Protein AF-A0A661QM63-F1 (afdb_monomer_lite)

Structure (mmCIF, N/CA/C/O backbone):
data_AF-A0A661QM63-F1
#
_entry.id   AF-A0A661QM63-F1
#
loop_
_atom_site.group_PDB
_atom_site.id
_atom_site.type_symbol
_atom_site.label_atom_id
_atom_site.label_alt_id
_atom_site.label_comp_id
_atom_site.label_asym_id
_atom_site.label_entity_id
_atom_site.label_seq_id
_atom_site.pdbx_PDB_ins_code
_atom_site.Cartn_x
_atom_site.Cartn_y
_atom_site.Cartn_z
_atom_site.occupancy
_atom_site.B_iso_or_equiv
_atom_site.auth_seq_id
_atom_site.auth_comp_id
_atom_site.auth_asym_id
_atom_site.auth_atom_id
_atom_site.pdbx_PDB_model_num
ATOM 1 N N . PRO A 1 1 ? 8.578 -34.473 -18.714 1.00 92.81 1 PRO A N 1
ATOM 2 C CA . PRO A 1 1 ? 8.573 -34.916 -20.130 1.00 92.81 1 PRO A CA 1
ATOM 3 C C . PRO A 1 1 ? 8.729 -33.667 -21.026 1.00 92.81 1 PRO A C 1
ATOM 5 O O . PRO A 1 1 ? 8.469 -32.566 -20.535 1.00 92.81 1 PRO A O 1
ATOM 8 N N . TRP A 1 2 ? 9.274 -33.802 -22.243 1.00 97.19 2 TRP A N 1
ATOM 9 C CA . TRP A 1 2 ? 9.773 -32.663 -23.040 1.00 97.19 2 TRP A CA 1
ATOM 10 C C . TRP A 1 2 ? 8.686 -31.660 -23.459 1.00 97.19 2 TRP A C 1
ATOM 12 O O . TRP A 1 2 ? 8.970 -30.480 -23.611 1.00 97.19 2 TRP A O 1
ATOM 22 N N . GLU A 1 3 ? 7.424 -32.076 -23.530 1.00 97.88 3 GLU A N 1
ATOM 23 C CA . GLU A 1 3 ? 6.264 -31.240 -23.869 1.00 97.88 3 GLU A CA 1
ATOM 24 C C . GLU A 1 3 ? 5.901 -30.166 -22.823 1.00 97.88 3 GLU A C 1
ATOM 26 O O . GLU A 1 3 ? 4.986 -29.376 -23.041 1.00 97.88 3 GLU A O 1
ATOM 31 N N . ARG A 1 4 ? 6.592 -30.126 -21.677 1.00 97.25 4 ARG A N 1
ATOM 32 C CA . ARG A 1 4 ? 6.449 -29.079 -20.644 1.00 97.25 4 ARG A CA 1
ATOM 33 C C . ARG A 1 4 ? 7.742 -28.293 -20.411 1.00 97.25 4 ARG A C 1
ATOM 35 O O . ARG A 1 4 ? 7.889 -27.654 -19.372 1.00 97.25 4 ARG A O 1
ATOM 42 N N . VAL A 1 5 ? 8.693 -28.381 -21.340 1.00 96.62 5 VAL A N 1
ATOM 43 C CA . VAL A 1 5 ? 9.929 -27.591 -21.325 1.00 96.62 5 VAL A CA 1
ATOM 44 C C . VAL A 1 5 ? 9.734 -26.382 -22.237 1.00 96.62 5 VAL A C 1
ATOM 46 O O . VAL A 1 5 ? 9.461 -26.546 -23.421 1.00 96.62 5 VAL A O 1
ATOM 49 N N . PHE A 1 6 ? 9.852 -25.172 -21.681 1.00 95.38 6 PHE A N 1
ATOM 50 C CA . PHE A 1 6 ? 9.603 -23.913 -22.407 1.00 95.38 6 PHE A CA 1
ATOM 51 C C . PHE A 1 6 ? 10.879 -23.114 -22.717 1.00 95.38 6 PHE A C 1
ATOM 53 O O . PHE A 1 6 ? 10.867 -22.281 -23.616 1.00 95.38 6 PHE A O 1
ATOM 60 N N . VAL A 1 7 ? 11.970 -23.374 -21.989 1.00 96.25 7 VAL A N 1
ATOM 61 C CA . VAL A 1 7 ? 13.307 -22.796 -22.199 1.00 96.25 7 VAL A CA 1
ATOM 62 C C . VAL A 1 7 ? 14.329 -23.912 -21.966 1.00 96.25 7 VAL A C 1
ATOM 64 O O . VAL A 1 7 ? 14.236 -24.625 -20.966 1.00 96.25 7 VAL A O 1
ATOM 67 N N . PHE A 1 8 ? 15.282 -24.091 -22.883 1.00 97.25 8 PHE A N 1
ATOM 68 C CA . PHE A 1 8 ? 16.355 -25.084 -22.774 1.00 97.25 8 PHE A CA 1
ATOM 69 C C . PHE A 1 8 ? 17.657 -24.492 -23.323 1.00 97.25 8 PHE A C 1
ATOM 71 O O . PHE A 1 8 ? 17.729 -24.180 -24.505 1.00 97.25 8 PHE A O 1
ATOM 78 N N . GLU A 1 9 ? 18.650 -24.301 -22.448 1.00 96.62 9 GLU A N 1
ATOM 79 C CA . GLU A 1 9 ? 19.991 -23.775 -22.775 1.00 96.62 9 GLU A CA 1
ATOM 80 C C . GLU A 1 9 ? 20.018 -22.423 -23.532 1.00 96.62 9 GLU A C 1
ATOM 82 O O . GLU A 1 9 ? 21.011 -22.079 -24.167 1.00 96.62 9 GLU A O 1
ATOM 87 N N . ASP A 1 10 ? 18.960 -21.612 -23.406 1.00 97.69 10 ASP A N 1
ATOM 88 C CA . ASP A 1 10 ? 18.841 -20.289 -24.032 1.00 97.69 10 ASP A CA 1
ATOM 89 C C . ASP A 1 10 ? 18.846 -19.165 -22.979 1.00 97.69 10 ASP A C 1
ATOM 91 O O . ASP A 1 10 ? 17.862 -18.919 -22.274 1.00 97.69 10 ASP A O 1
ATOM 95 N N . LEU A 1 11 ? 19.980 -18.466 -22.874 1.00 96.50 11 LEU A N 1
ATOM 96 C CA . LEU A 1 11 ? 20.179 -17.375 -21.914 1.00 96.50 11 LEU A CA 1
ATOM 97 C C . LEU A 1 11 ? 19.419 -16.092 -22.279 1.00 96.50 11 LEU A C 1
ATOM 99 O O . LEU A 1 11 ? 19.097 -15.294 -21.391 1.00 96.50 11 LEU A O 1
ATOM 103 N N . GLU A 1 12 ? 19.163 -15.852 -23.564 1.00 95.56 12 GLU A N 1
ATOM 104 C CA . GLU A 1 12 ? 18.451 -14.656 -24.011 1.00 95.56 12 GLU A CA 1
ATOM 105 C C . GLU A 1 12 ? 16.955 -14.794 -23.720 1.00 95.56 12 GLU A C 1
ATOM 107 O O . GLU A 1 12 ? 16.349 -13.880 -23.145 1.00 95.56 12 GLU A O 1
ATOM 112 N N . ALA A 1 13 ? 16.390 -15.968 -24.018 1.00 94.81 13 ALA A N 1
ATOM 113 C CA . ALA A 1 13 ? 15.021 -16.312 -23.661 1.00 94.81 13 ALA A CA 1
ATOM 114 C C . ALA A 1 13 ? 14.799 -16.223 -22.145 1.00 94.81 13 ALA A C 1
ATOM 116 O O . ALA A 1 13 ? 13.843 -15.579 -21.709 1.00 94.81 13 ALA A O 1
ATOM 117 N N . GLU A 1 14 ? 15.711 -16.771 -21.334 1.00 95.75 14 GLU A N 1
ATOM 118 C CA . GLU A 1 14 ? 15.621 -16.711 -19.869 1.00 95.75 14 GLU A CA 1
ATOM 119 C C . GLU A 1 14 ? 15.588 -15.263 -19.352 1.00 95.75 14 GLU A C 1
ATOM 121 O O . GLU A 1 14 ? 14.708 -14.880 -18.573 1.00 95.75 14 GLU A O 1
ATOM 126 N N . ARG A 1 15 ? 16.498 -14.404 -19.838 1.00 93.75 15 ARG A N 1
ATOM 127 C CA . ARG A 1 15 ? 16.519 -12.980 -19.463 1.00 93.75 15 ARG A CA 1
ATOM 128 C C . ARG A 1 15 ? 15.201 -12.293 -19.816 1.00 93.75 15 ARG A C 1
ATOM 130 O O . ARG A 1 15 ? 14.69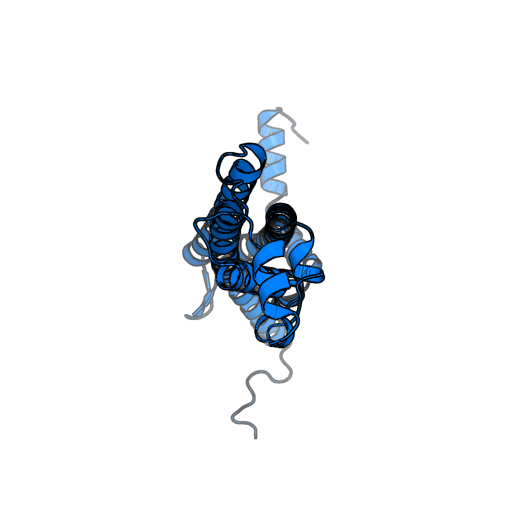6 -11.480 -19.033 1.00 93.75 15 ARG A O 1
ATOM 137 N N . ARG A 1 16 ? 14.645 -12.582 -20.991 1.00 92.75 16 ARG A N 1
ATOM 138 C CA . ARG A 1 16 ? 13.393 -11.979 -21.451 1.00 92.75 16 ARG A CA 1
ATOM 139 C C . ARG A 1 16 ? 12.199 -12.442 -20.616 1.00 92.75 16 ARG A C 1
ATOM 141 O O . ARG A 1 16 ? 11.440 -11.596 -20.148 1.00 92.75 16 ARG A O 1
ATOM 148 N N . VAL A 1 17 ? 12.078 -13.742 -20.344 1.00 94.00 17 VAL A N 1
ATOM 149 C CA . VAL A 1 17 ? 11.032 -14.300 -19.468 1.00 94.00 17 VAL A CA 1
ATOM 150 C C . VAL A 1 17 ? 11.094 -13.668 -18.079 1.00 94.00 17 VAL A C 1
ATOM 152 O O . VAL A 1 17 ? 10.084 -13.154 -17.594 1.00 94.00 17 VAL A O 1
ATOM 155 N N . LEU A 1 18 ? 12.281 -13.622 -17.467 1.00 93.81 18 LEU A N 1
ATOM 156 C CA . LEU A 1 18 ? 12.470 -13.051 -16.134 1.00 93.81 18 LEU A CA 1
ATOM 157 C C . LEU A 1 18 ? 12.078 -11.569 -16.080 1.00 93.81 18 LEU A C 1
ATOM 159 O O . LEU A 1 18 ? 11.374 -11.135 -15.165 1.00 93.81 18 LEU A O 1
ATOM 163 N N . THR A 1 19 ? 12.533 -10.778 -17.053 1.00 93.31 19 THR A N 1
ATOM 164 C CA . THR A 1 19 ? 12.271 -9.332 -17.072 1.00 93.31 19 THR A CA 1
ATOM 165 C C . THR A 1 19 ? 10.810 -9.010 -17.357 1.00 93.31 19 THR A C 1
ATOM 167 O O . THR A 1 19 ? 10.250 -8.139 -16.689 1.00 93.31 19 THR A O 1
ATOM 170 N N . ASN A 1 20 ? 10.161 -9.740 -18.263 1.00 94.94 20 ASN A N 1
ATOM 171 C CA . ASN A 1 20 ? 8.735 -9.575 -18.535 1.00 94.94 20 ASN A CA 1
ATOM 172 C C . ASN A 1 20 ? 7.874 -9.995 -17.336 1.00 94.94 20 ASN A C 1
ATOM 174 O O . ASN A 1 20 ? 6.997 -9.237 -16.919 1.00 94.94 20 ASN A O 1
ATOM 178 N N . PHE A 1 21 ? 8.177 -11.141 -16.710 1.00 95.50 21 PHE A N 1
ATOM 179 C CA . PHE A 1 21 ? 7.510 -11.568 -15.477 1.00 95.50 21 PHE A CA 1
ATOM 180 C C . PHE A 1 21 ? 7.628 -10.499 -14.387 1.00 95.50 21 PHE A C 1
ATOM 182 O O . PHE A 1 21 ? 6.624 -10.092 -13.801 1.00 95.50 21 PHE A O 1
ATOM 189 N N . ALA A 1 22 ? 8.845 -10.008 -14.137 1.00 95.44 22 ALA A N 1
ATOM 190 C CA . ALA A 1 22 ? 9.083 -9.013 -13.103 1.00 95.44 22 ALA A CA 1
ATOM 191 C C . ALA A 1 22 ? 8.313 -7.715 -13.378 1.00 95.44 22 ALA A C 1
ATOM 193 O O . ALA A 1 22 ? 7.693 -7.172 -12.468 1.00 95.44 22 ALA A O 1
ATOM 194 N N . VAL A 1 23 ? 8.313 -7.221 -14.617 1.00 95.06 23 VAL A N 1
ATOM 195 C CA . VAL A 1 23 ? 7.610 -5.985 -14.994 1.00 95.06 23 VAL A CA 1
ATOM 196 C C . VAL A 1 23 ? 6.096 -6.135 -14.842 1.00 95.06 23 VAL A C 1
ATOM 198 O O . VAL A 1 23 ? 5.467 -5.280 -14.216 1.00 95.06 23 VAL A O 1
ATOM 201 N N . SER A 1 24 ? 5.523 -7.238 -15.326 1.00 94.81 24 SER A N 1
ATOM 202 C CA . SER A 1 24 ? 4.094 -7.530 -15.169 1.00 94.81 24 SER A CA 1
ATOM 203 C C . SER A 1 24 ? 3.701 -7.638 -13.690 1.00 94.81 24 SER A C 1
ATOM 205 O O . SER A 1 24 ? 2.779 -6.962 -13.224 1.00 94.81 24 SER A O 1
ATOM 207 N N . HIS A 1 25 ? 4.472 -8.392 -12.900 1.00 96.31 25 HIS A N 1
ATOM 208 C CA . HIS A 1 25 ? 4.217 -8.561 -11.471 1.00 96.31 25 HIS A CA 1
ATOM 209 C C . HIS A 1 25 ? 4.389 -7.257 -10.679 1.00 96.31 25 HIS A C 1
ATOM 211 O O . HIS A 1 25 ? 3.652 -7.017 -9.726 1.00 96.31 25 HIS A O 1
ATOM 217 N N . ARG A 1 26 ? 5.332 -6.384 -11.054 1.00 96.56 26 ARG A N 1
ATOM 218 C CA . ARG A 1 26 ? 5.518 -5.069 -10.413 1.00 96.56 26 ARG A CA 1
ATOM 219 C C . ARG A 1 26 ? 4.369 -4.110 -10.737 1.00 96.56 26 ARG A C 1
ATOM 221 O O . ARG A 1 26 ? 3.922 -3.402 -9.838 1.00 96.56 26 ARG A O 1
ATOM 228 N N . CYS A 1 27 ? 3.842 -4.142 -11.963 1.00 96.19 27 CYS A N 1
ATOM 229 C CA . CYS A 1 27 ? 2.647 -3.390 -12.352 1.00 96.19 27 CYS A CA 1
ATOM 230 C C . CYS A 1 27 ? 1.414 -3.843 -11.554 1.00 96.19 27 CYS A C 1
ATOM 232 O O . CYS A 1 27 ? 0.790 -3.042 -10.857 1.00 96.19 27 CYS A O 1
ATOM 234 N N . ALA A 1 28 ? 1.103 -5.142 -11.585 1.00 94.38 28 ALA A N 1
ATOM 235 C CA . ALA A 1 28 ? -0.011 -5.709 -10.823 1.00 94.38 28 ALA A CA 1
ATOM 236 C C . ALA A 1 28 ? 0.182 -5.536 -9.307 1.00 94.38 28 ALA A C 1
ATOM 238 O O . ALA A 1 28 ? -0.764 -5.280 -8.564 1.00 94.38 28 ALA A O 1
ATOM 239 N N . GLY A 1 29 ? 1.429 -5.621 -8.845 1.00 93.00 29 GLY A N 1
ATOM 240 C CA . GLY A 1 29 ? 1.800 -5.430 -7.453 1.00 93.00 29 GLY A CA 1
ATOM 241 C C . GLY A 1 29 ? 1.570 -4.008 -6.948 1.00 93.00 29 GLY A C 1
ATOM 242 O O . GLY A 1 29 ? 1.379 -3.850 -5.745 1.00 93.00 29 GLY A O 1
ATOM 243 N N . ALA A 1 30 ? 1.588 -2.986 -7.807 1.00 93.69 30 ALA A N 1
ATOM 244 C CA . ALA A 1 30 ? 1.158 -1.640 -7.433 1.00 93.69 30 ALA A CA 1
ATOM 245 C C . ALA A 1 30 ? -0.370 -1.601 -7.246 1.00 93.69 30 ALA A C 1
ATOM 247 O O . ALA A 1 30 ? -0.847 -1.198 -6.187 1.00 93.69 30 ALA A O 1
ATOM 248 N N . ALA A 1 31 ? -1.138 -2.136 -8.200 1.00 95.56 31 ALA A N 1
ATOM 249 C CA . ALA A 1 31 ? -2.599 -2.181 -8.099 1.00 95.56 31 ALA A CA 1
ATOM 250 C C . ALA A 1 31 ? -3.091 -2.953 -6.860 1.00 95.56 31 ALA A C 1
ATOM 252 O O . ALA A 1 31 ? -3.970 -2.471 -6.148 1.00 95.56 31 ALA A O 1
ATOM 253 N N . CYS A 1 32 ? -2.506 -4.118 -6.548 1.00 94.75 32 CYS A N 1
ATOM 254 C CA . CYS A 1 32 ? -2.943 -4.884 -5.375 1.00 94.75 32 CYS A CA 1
ATOM 255 C C . CYS A 1 32 ? -2.655 -4.149 -4.058 1.00 94.75 32 CYS A C 1
ATOM 257 O O . CYS A 1 32 ? -3.457 -4.223 -3.131 1.00 94.75 32 CYS A O 1
ATOM 259 N N . LYS A 1 33 ? -1.551 -3.390 -3.987 1.00 94.75 33 LYS A N 1
ATOM 260 C CA . LYS A 1 33 ? -1.214 -2.585 -2.806 1.00 94.75 33 LYS A CA 1
ATOM 261 C C . LYS A 1 33 ? -2.208 -1.455 -2.600 1.00 94.75 33 LYS A C 1
ATOM 263 O O . LYS A 1 33 ? -2.576 -1.230 -1.456 1.00 94.75 33 LYS A O 1
ATOM 268 N N . ALA A 1 34 ? -2.671 -0.804 -3.667 1.00 96.75 34 ALA A N 1
ATOM 269 C CA . ALA A 1 34 ? -3.751 0.174 -3.560 1.00 96.75 34 ALA A CA 1
ATOM 270 C C . ALA A 1 34 ? -5.003 -0.459 -2.924 1.00 96.75 34 ALA A C 1
ATOM 272 O O . ALA A 1 34 ? -5.462 0.003 -1.887 1.00 96.75 34 ALA A O 1
ATOM 273 N N . GLY A 1 35 ? -5.452 -1.618 -3.421 1.00 96.75 35 GLY A N 1
ATOM 274 C CA . GLY A 1 35 ? -6.596 -2.323 -2.825 1.00 96.75 35 GLY A CA 1
ATOM 275 C C . GLY A 1 35 ? -6.384 -2.744 -1.360 1.00 96.75 35 GLY A C 1
ATOM 276 O O . GLY A 1 35 ? -7.297 -2.657 -0.538 1.00 96.75 35 GLY A O 1
ATOM 277 N N . PHE A 1 36 ? -5.170 -3.163 -0.990 1.00 96.62 36 PHE A N 1
ATOM 278 C CA . PHE A 1 36 ? -4.837 -3.433 0.413 1.00 96.62 36 PHE A CA 1
ATOM 279 C C . PHE A 1 36 ? -4.918 -2.163 1.264 1.00 96.62 36 PHE A C 1
ATOM 281 O O . PHE A 1 36 ? -5.501 -2.182 2.350 1.00 96.62 36 PHE A O 1
ATOM 288 N N . ILE A 1 37 ? -4.378 -1.053 0.760 1.00 98.00 37 ILE A N 1
ATOM 289 C CA . ILE A 1 37 ? -4.429 0.255 1.414 1.00 98.00 37 ILE A CA 1
ATOM 290 C C . ILE A 1 37 ? -5.877 0.724 1.581 1.00 98.00 37 ILE A C 1
ATOM 292 O O . ILE A 1 37 ? -6.212 1.193 2.664 1.00 98.00 37 ILE A O 1
ATOM 296 N N . ASP A 1 38 ? -6.757 0.519 0.602 1.00 98.38 38 ASP A N 1
ATOM 297 C CA . ASP A 1 38 ? -8.185 0.849 0.720 1.00 98.38 38 ASP A CA 1
ATOM 298 C C . ASP A 1 38 ? -8.855 0.109 1.878 1.00 98.38 38 ASP A C 1
ATOM 300 O O . ASP A 1 38 ? -9.598 0.699 2.669 1.00 98.38 38 ASP A O 1
ATOM 304 N N . SER A 1 39 ? -8.535 -1.176 2.051 1.00 98.12 39 SER A N 1
ATOM 305 C CA . SER A 1 39 ? -9.046 -1.944 3.188 1.00 98.12 39 SER A CA 1
ATOM 306 C C . SER A 1 39 ? -8.527 -1.403 4.531 1.00 98.12 39 SER A C 1
ATOM 308 O O . SER A 1 39 ? -9.282 -1.310 5.503 1.00 98.12 39 SER A O 1
ATOM 310 N N . MET A 1 40 ? -7.267 -0.954 4.576 1.00 98.50 40 MET A N 1
ATOM 311 C CA . MET A 1 40 ? -6.674 -0.310 5.750 1.00 98.50 40 MET A CA 1
ATOM 312 C C . MET A 1 40 ? -7.284 1.070 6.023 1.00 98.50 40 MET A C 1
ATOM 314 O O . MET A 1 40 ? -7.506 1.413 7.181 1.00 98.50 40 MET A O 1
ATOM 318 N N . ILE A 1 41 ? -7.610 1.852 4.989 1.00 98.75 41 ILE A N 1
ATOM 319 C CA . ILE A 1 41 ? -8.329 3.132 5.104 1.00 98.75 41 ILE A CA 1
ATOM 320 C C . ILE A 1 41 ? -9.706 2.907 5.733 1.00 98.75 41 ILE A C 1
ATOM 322 O O . ILE A 1 41 ? -10.091 3.627 6.659 1.00 98.75 41 ILE A O 1
ATOM 326 N N . GLY A 1 42 ? -10.433 1.885 5.270 1.00 98.69 42 GLY A N 1
ATOM 327 C CA . GLY A 1 42 ? -11.714 1.486 5.848 1.00 98.69 42 GLY A CA 1
ATOM 328 C C . GLY A 1 42 ? -11.586 1.136 7.331 1.00 98.69 42 GLY A C 1
ATOM 329 O O . GLY A 1 42 ? -12.320 1.678 8.163 1.00 98.69 42 GLY A O 1
ATOM 330 N N . ALA A 1 43 ? -10.601 0.303 7.676 1.00 98.62 43 ALA A N 1
ATOM 331 C CA . ALA A 1 43 ? -10.315 -0.069 9.058 1.00 98.62 43 ALA A CA 1
ATOM 332 C C . ALA A 1 43 ? -9.941 1.141 9.926 1.00 98.62 43 ALA A C 1
ATOM 334 O O . ALA A 1 43 ? -10.493 1.302 11.010 1.00 98.62 43 ALA A O 1
ATOM 335 N N . ALA A 1 44 ? -9.081 2.038 9.438 1.00 98.62 44 ALA A N 1
ATOM 336 C CA . ALA A 1 44 ? -8.706 3.269 10.129 1.00 98.62 44 ALA A CA 1
ATOM 337 C C . ALA A 1 44 ? -9.918 4.173 10.400 1.00 98.62 44 ALA A C 1
ATOM 339 O O . ALA A 1 44 ? -10.096 4.668 11.514 1.00 98.62 44 ALA A O 1
ATOM 340 N N . SER A 1 45 ? -10.788 4.358 9.402 1.00 98.62 45 SER A N 1
ATOM 341 C CA . SER A 1 45 ? -12.009 5.157 9.545 1.00 98.62 45 SER A CA 1
ATOM 342 C C . SER A 1 45 ? -12.954 4.576 10.598 1.00 98.62 45 SER A C 1
ATOM 344 O O . SER A 1 45 ? -13.463 5.310 11.451 1.00 98.62 45 SER A O 1
ATOM 346 N N . LEU A 1 46 ? -13.167 3.256 10.573 1.00 98.69 46 LEU A N 1
ATOM 347 C CA . LEU A 1 46 ? -13.976 2.559 11.573 1.00 98.69 46 LEU A CA 1
ATOM 348 C C . LEU A 1 46 ? -13.348 2.648 12.964 1.00 98.69 46 LEU A C 1
ATOM 350 O O . LEU A 1 46 ? -14.050 2.935 13.929 1.00 98.69 46 LEU A O 1
ATOM 354 N N . MET A 1 47 ? -12.031 2.478 13.064 1.00 98.56 47 MET A N 1
ATOM 355 C CA . MET A 1 47 ? -11.307 2.515 14.330 1.00 98.56 47 MET A CA 1
ATOM 356 C C . MET A 1 47 ? -11.390 3.887 15.003 1.00 9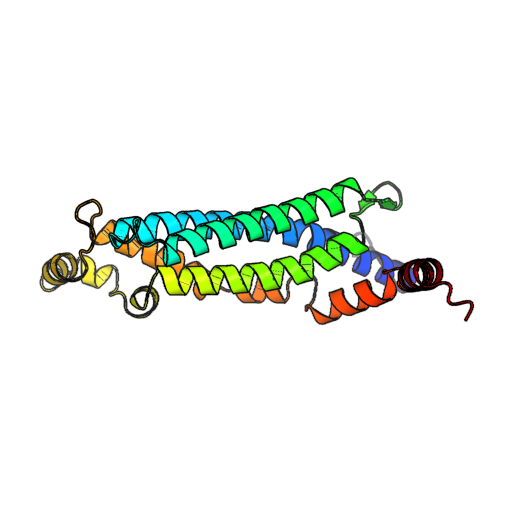8.56 47 MET A C 1
ATOM 358 O O . MET A 1 47 ? -11.609 3.954 16.211 1.00 98.56 47 MET A O 1
ATOM 362 N N . LEU A 1 48 ? -11.311 4.988 14.240 1.00 98.31 48 LEU A N 1
ATOM 363 C CA . LEU A 1 48 ? -11.533 6.329 14.795 1.00 98.31 48 LEU A CA 1
ATOM 364 C C . LEU A 1 48 ? -12.925 6.469 15.403 1.00 98.31 48 LEU A C 1
ATOM 366 O O . LEU A 1 48 ? -13.045 6.969 16.518 1.00 98.31 48 LEU A O 1
ATOM 370 N N . LYS A 1 49 ? -13.965 5.994 14.713 1.00 98.44 49 LYS A N 1
ATOM 371 C CA . LYS A 1 49 ? -15.345 6.053 15.219 1.00 98.44 49 LYS A CA 1
ATOM 372 C C . LYS A 1 49 ? -15.549 5.140 16.429 1.00 98.44 49 LYS A C 1
ATOM 374 O O . LYS A 1 49 ? -16.217 5.534 17.382 1.00 98.44 49 LYS A O 1
ATOM 379 N N . ALA A 1 50 ? -14.949 3.950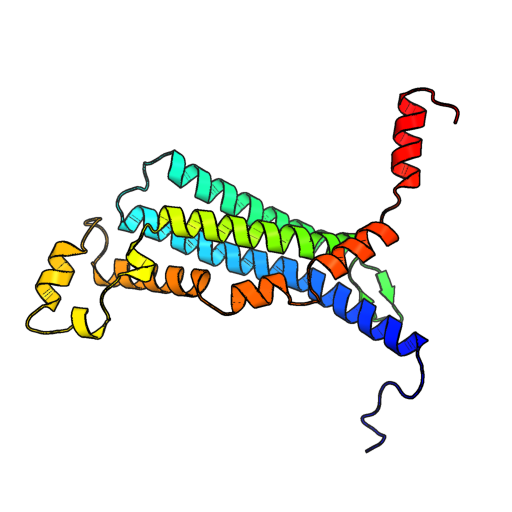 16.414 1.00 98.38 50 ALA A N 1
ATOM 380 C CA . ALA A 1 50 ? -15.001 2.998 17.519 1.00 98.38 50 ALA A CA 1
ATOM 381 C C . ALA A 1 50 ? -14.262 3.517 18.765 1.00 98.38 50 ALA A C 1
ATOM 383 O O . ALA A 1 50 ? -14.679 3.230 19.884 1.00 98.38 50 ALA A O 1
ATOM 384 N N . ASN A 1 51 ? -13.214 4.326 18.582 1.00 97.88 51 ASN A N 1
ATOM 385 C CA . ASN A 1 51 ? -12.500 5.011 19.661 1.00 97.88 51 ASN A CA 1
ATOM 386 C C . ASN A 1 51 ? -13.122 6.368 20.060 1.00 97.88 51 ASN A C 1
ATOM 388 O O . ASN A 1 51 ? -12.696 6.937 21.060 1.00 97.88 51 ASN A O 1
ATOM 392 N N . GLY A 1 52 ? -14.099 6.898 19.312 1.00 97.12 52 GLY A N 1
ATOM 393 C CA . GLY A 1 52 ? -14.678 8.231 19.554 1.00 97.12 52 GLY A CA 1
ATOM 394 C C . GLY A 1 52 ? -13.731 9.394 19.216 1.00 97.12 52 GLY A C 1
ATOM 395 O O . GLY A 1 52 ? -13.791 10.457 19.832 1.00 97.12 52 GLY A O 1
ATOM 396 N N . LEU A 1 53 ? -12.807 9.178 18.276 1.00 97.50 53 LEU A N 1
ATOM 397 C CA . LEU A 1 53 ? -11.744 10.111 17.888 1.00 97.50 53 LEU A CA 1
ATOM 398 C C . LEU A 1 53 ? -11.949 10.702 16.486 1.00 97.50 53 LEU A C 1
ATOM 400 O O . LEU A 1 53 ? -11.052 11.343 15.938 1.00 97.50 53 LEU A O 1
ATOM 404 N N . GLU A 1 54 ? -13.128 10.539 15.889 1.00 95.94 54 GLU A N 1
ATOM 405 C CA . GLU A 1 54 ? -13.427 10.977 14.523 1.00 95.94 54 GLU A CA 1
ATOM 406 C C . GLU A 1 54 ? -13.337 12.495 14.324 1.00 95.94 54 GLU A C 1
ATOM 408 O O . GLU A 1 54 ? -13.251 12.958 13.190 1.00 95.94 54 GLU A O 1
ATOM 413 N N . LYS A 1 55 ? -13.340 13.277 15.410 1.00 96.50 55 LYS A N 1
ATOM 414 C CA . LYS A 1 55 ? -13.195 14.739 15.379 1.00 96.50 55 LYS A CA 1
ATOM 415 C C . LYS A 1 55 ? -11.745 15.213 15.507 1.00 96.50 55 LYS A C 1
ATOM 417 O O . LYS A 1 55 ? -11.504 16.400 15.312 1.00 96.50 55 LYS A O 1
ATOM 422 N N . VAL A 1 56 ? -10.788 14.326 15.799 1.00 98.12 56 VAL A N 1
ATOM 423 C CA . VAL A 1 56 ? -9.375 14.688 16.003 1.00 98.12 56 VAL A CA 1
ATOM 424 C C . VAL A 1 56 ? -8.712 15.008 14.654 1.00 98.12 56 VAL A C 1
ATOM 426 O O . VAL A 1 56 ? -8.518 14.096 13.844 1.00 98.12 56 VAL A O 1
ATOM 429 N N . PRO A 1 57 ? -8.321 16.271 14.380 1.00 98.12 57 PRO A N 1
ATOM 430 C CA . PRO A 1 57 ? -7.828 16.662 13.056 1.00 98.12 57 PRO A CA 1
ATOM 431 C C . PRO A 1 57 ? -6.560 15.916 12.631 1.00 98.12 57 PRO A C 1
ATOM 433 O O . PRO A 1 57 ? -6.480 15.456 11.495 1.00 98.12 57 PRO A O 1
ATOM 436 N N . ALA A 1 58 ? -5.614 15.722 13.555 1.00 98.00 58 ALA A N 1
ATOM 437 C CA . ALA A 1 58 ? -4.352 15.032 13.281 1.00 98.00 58 ALA A CA 1
ATOM 438 C C . ALA A 1 58 ? -4.553 13.577 12.815 1.00 98.00 58 ALA A C 1
ATOM 440 O O . ALA A 1 58 ? -3.839 13.100 11.936 1.00 98.00 58 ALA A O 1
ATOM 441 N N . LEU A 1 59 ? -5.558 12.876 13.352 1.00 97.88 59 LEU A N 1
ATOM 442 C CA . LEU A 1 59 ? -5.867 11.502 12.947 1.00 97.88 59 LEU A CA 1
ATOM 443 C C . LEU A 1 59 ? -6.640 11.452 11.624 1.00 97.88 59 LEU A C 1
ATOM 445 O O . LEU A 1 59 ? -6.390 10.590 10.785 1.00 97.88 59 LEU A O 1
ATOM 449 N N . ARG A 1 60 ? -7.539 12.415 11.388 1.00 97.69 60 ARG A N 1
ATOM 450 C CA . ARG A 1 60 ? -8.234 12.552 10.098 1.00 97.69 60 ARG A CA 1
ATOM 451 C C . ARG A 1 60 ? -7.273 12.868 8.955 1.00 97.69 60 ARG A C 1
ATOM 453 O O . ARG A 1 60 ? -7.462 12.358 7.854 1.00 97.69 60 ARG A O 1
ATOM 460 N N . GLN A 1 61 ? -6.249 13.681 9.213 1.00 98.44 61 GLN A N 1
ATOM 461 C CA . GLN A 1 61 ? -5.211 13.980 8.231 1.00 98.44 61 GLN A CA 1
ATOM 462 C C . GLN A 1 61 ? -4.529 12.694 7.746 1.00 98.44 61 GLN A C 1
ATOM 464 O O . GLN A 1 61 ? -4.366 12.518 6.543 1.00 98.44 61 GLN A O 1
ATOM 469 N N . LYS A 1 62 ? -4.215 11.759 8.651 1.00 98.56 62 LYS A N 1
ATOM 470 C CA . LYS A 1 62 ? -3.587 10.476 8.297 1.00 98.56 62 LYS A CA 1
ATOM 471 C C . LYS A 1 62 ? -4.442 9.642 7.357 1.00 98.56 62 LYS A C 1
ATOM 473 O O . LYS A 1 62 ? -3.898 9.067 6.423 1.00 98.56 62 LYS A O 1
ATOM 478 N N . ILE A 1 63 ? -5.763 9.623 7.545 1.00 98.44 63 ILE A N 1
ATOM 479 C CA . ILE A 1 63 ? -6.676 8.977 6.591 1.00 98.44 63 ILE A CA 1
ATOM 480 C C . ILE A 1 63 ? -6.544 9.627 5.210 1.00 98.44 63 ILE A C 1
ATOM 482 O O . ILE A 1 63 ? -6.413 8.916 4.220 1.00 98.44 63 ILE A O 1
ATOM 486 N N . GLY A 1 64 ? -6.515 10.961 5.138 1.00 98.44 64 GLY A N 1
ATOM 487 C CA . GLY A 1 64 ? -6.284 11.680 3.881 1.00 98.44 64 GLY A CA 1
ATOM 488 C C . GLY A 1 64 ? -4.945 11.324 3.225 1.00 98.44 64 GLY A C 1
ATOM 489 O O . GLY A 1 64 ? -4.893 11.088 2.021 1.00 98.44 64 GLY A O 1
ATOM 490 N N . GLU A 1 65 ? -3.875 11.207 4.014 1.00 98.50 65 GLU A N 1
ATOM 491 C CA . GLU A 1 65 ? -2.571 10.746 3.523 1.00 98.50 65 GLU A CA 1
ATOM 492 C C . GLU A 1 65 ? -2.630 9.308 2.997 1.00 98.50 65 GLU A C 1
ATOM 494 O O . GLU A 1 65 ? -2.067 9.025 1.942 1.00 98.50 65 GLU A O 1
ATOM 499 N N . MET A 1 66 ? -3.327 8.406 3.695 1.00 98.69 66 MET A N 1
ATOM 500 C CA . MET A 1 66 ? -3.517 7.025 3.245 1.00 98.69 66 MET A CA 1
ATOM 501 C C . MET A 1 66 ? -4.269 6.981 1.907 1.00 98.69 66 MET A C 1
ATOM 503 O O . MET A 1 66 ? -3.830 6.269 1.006 1.00 98.69 66 MET A O 1
ATOM 507 N N . VAL A 1 67 ? -5.339 7.775 1.745 1.00 98.75 67 VAL A N 1
ATOM 508 C CA . VAL A 1 67 ? -6.083 7.889 0.474 1.00 98.75 67 VAL A CA 1
ATOM 509 C C . VAL A 1 67 ? -5.164 8.353 -0.652 1.00 98.75 67 VAL A C 1
ATOM 511 O O . VAL A 1 67 ? -5.112 7.717 -1.699 1.00 98.75 67 VAL A O 1
ATOM 514 N N . GLY A 1 68 ? -4.388 9.418 -0.428 1.00 98.69 68 GLY A N 1
ATOM 515 C CA . GLY A 1 68 ? -3.457 9.928 -1.435 1.00 98.69 68 GLY A CA 1
ATOM 516 C C . GLY A 1 68 ? -2.430 8.882 -1.878 1.00 98.69 68 GLY A C 1
ATOM 517 O O . GLY A 1 68 ? -2.131 8.778 -3.065 1.00 98.69 68 GLY A O 1
ATOM 518 N N . ILE A 1 69 ? -1.927 8.067 -0.945 1.00 98.38 69 ILE A N 1
ATOM 519 C CA . ILE A 1 69 ? -1.009 6.964 -1.257 1.00 98.38 69 ILE A CA 1
ATOM 520 C C . ILE A 1 69 ? -1.716 5.868 -2.067 1.00 98.38 69 ILE A C 1
ATOM 522 O O . ILE A 1 69 ? -1.123 5.360 -3.023 1.00 98.38 69 ILE A O 1
ATOM 526 N N . SER A 1 70 ? -2.952 5.504 -1.707 1.00 98.44 70 SER A N 1
ATOM 527 C CA . SER A 1 70 ? -3.737 4.503 -2.442 1.00 98.44 70 SER A CA 1
ATOM 528 C C . SER A 1 70 ? -3.922 4.915 -3.900 1.00 98.44 70 SER A C 1
ATOM 530 O O . SER A 1 70 ? -3.472 4.219 -4.814 1.00 98.44 70 SER A O 1
ATOM 532 N N . GLU A 1 71 ? -4.466 6.116 -4.110 1.00 98.56 71 GLU A N 1
ATOM 533 C CA . GLU A 1 71 ? -4.762 6.662 -5.435 1.00 98.56 71 GLU A CA 1
ATOM 534 C C . GLU A 1 71 ? -3.493 6.863 -6.269 1.00 98.56 71 GLU A C 1
ATOM 536 O O . GLU A 1 71 ? -3.464 6.532 -7.454 1.00 98.56 71 GLU A O 1
ATOM 541 N N . ALA A 1 72 ? -2.399 7.334 -5.659 1.00 98.19 72 ALA A N 1
ATOM 542 C CA . ALA A 1 72 ? -1.119 7.460 -6.351 1.00 98.19 72 ALA A CA 1
ATOM 543 C C . ALA A 1 72 ? -0.582 6.095 -6.809 1.00 98.19 72 ALA A C 1
ATOM 545 O O . ALA A 1 72 ? -0.125 5.950 -7.944 1.00 98.19 72 ALA A O 1
ATOM 546 N N . THR A 1 73 ? -0.663 5.075 -5.950 1.00 97.25 73 THR A N 1
ATOM 547 C CA . THR A 1 73 ? -0.193 3.722 -6.275 1.00 97.25 73 THR A CA 1
ATOM 548 C C . THR A 1 73 ? -1.041 3.102 -7.388 1.00 97.25 73 THR A C 1
ATOM 550 O O . THR A 1 73 ? -0.500 2.506 -8.325 1.00 97.25 73 THR A O 1
ATOM 553 N N . TYR A 1 74 ? -2.360 3.289 -7.330 1.00 98.25 74 TYR A N 1
ATOM 554 C CA . TYR A 1 74 ? -3.279 2.838 -8.370 1.00 98.25 74 TYR A CA 1
ATOM 555 C C . TYR A 1 74 ? -3.042 3.563 -9.703 1.00 98.25 74 TYR A C 1
ATOM 557 O O . TYR A 1 74 ? -2.929 2.923 -10.752 1.00 98.25 74 TYR A O 1
ATOM 565 N N . GLY A 1 75 ? -2.851 4.884 -9.664 1.00 98.50 75 GLY A N 1
ATOM 566 C CA . GLY A 1 75 ? -2.518 5.697 -10.831 1.00 98.50 75 GLY A CA 1
ATOM 567 C C . GLY A 1 75 ? -1.222 5.257 -11.517 1.00 98.50 75 GLY A C 1
ATOM 568 O O . GLY A 1 75 ? -1.173 5.178 -12.745 1.00 98.50 75 GLY A O 1
ATOM 569 N N . ILE A 1 76 ? -0.190 4.885 -10.749 1.00 98.06 76 ILE A N 1
ATOM 570 C CA . ILE A 1 76 ? 1.050 4.315 -11.300 1.00 98.06 76 ILE A CA 1
ATOM 571 C C . ILE A 1 76 ? 0.772 2.995 -12.030 1.00 98.06 76 ILE A C 1
ATOM 573 O O . ILE A 1 76 ? 1.299 2.784 -13.124 1.00 98.06 76 ILE A O 1
ATOM 577 N N . ALA A 1 77 ? -0.064 2.118 -11.466 1.00 97.25 77 ALA A N 1
ATOM 578 C CA . ALA A 1 77 ? -0.409 0.844 -12.093 1.00 97.25 77 ALA A CA 1
ATOM 579 C C . ALA A 1 77 ? -1.146 1.044 -13.428 1.00 97.25 77 ALA A C 1
ATOM 581 O O . ALA A 1 77 ? -0.775 0.438 -14.435 1.00 97.25 77 ALA A O 1
ATOM 582 N N . ILE A 1 78 ? -2.131 1.948 -13.466 1.00 98.31 78 ILE A N 1
ATOM 583 C CA . ILE A 1 78 ? -2.830 2.313 -14.706 1.00 98.31 78 ILE A CA 1
ATOM 584 C C . ILE A 1 78 ? -1.843 2.903 -15.717 1.00 98.31 78 ILE A C 1
ATOM 586 O O . ILE A 1 78 ? -1.831 2.500 -16.879 1.00 98.31 78 ILE A O 1
ATOM 590 N N . GLY A 1 79 ? -0.980 3.827 -15.288 1.00 98.31 79 GLY A N 1
ATOM 591 C CA . GLY A 1 79 ? 0.041 4.434 -16.142 1.00 98.31 79 GLY A CA 1
ATOM 592 C C . GLY A 1 79 ? 0.996 3.403 -16.747 1.00 98.31 79 GLY A C 1
ATOM 593 O O . GLY A 1 79 ? 1.325 3.480 -17.930 1.00 98.31 79 GLY A O 1
ATOM 594 N N . ALA A 1 80 ? 1.408 2.407 -15.962 1.00 98.00 80 ALA A N 1
ATOM 595 C CA . ALA A 1 80 ? 2.245 1.314 -16.438 1.00 98.00 80 ALA A CA 1
ATOM 596 C C . ALA A 1 80 ? 1.513 0.421 -17.449 1.00 98.00 80 ALA A C 1
ATOM 598 O O . ALA A 1 80 ? 2.097 0.066 -18.469 1.00 98.00 80 ALA A O 1
ATOM 599 N N . ALA A 1 81 ? 0.251 0.073 -17.193 1.00 97.25 81 ALA A N 1
ATOM 600 C CA . ALA A 1 81 ? -0.542 -0.759 -18.094 1.00 97.25 81 ALA A CA 1
ATOM 601 C C . ALA A 1 81 ? -0.839 -0.050 -19.427 1.00 97.25 81 ALA A C 1
ATOM 603 O O . ALA A 1 81 ? -0.655 -0.622 -20.497 1.00 97.25 81 ALA A O 1
ATOM 604 N N . THR A 1 82 ? -1.249 1.218 -19.366 1.00 97.94 82 THR A N 1
ATOM 605 C CA . THR A 1 82 ? -1.635 2.023 -20.538 1.00 97.94 82 THR A CA 1
ATOM 606 C C . THR A 1 82 ? -0.460 2.421 -21.424 1.00 97.94 82 THR A C 1
ATOM 608 O O . THR A 1 82 ? -0.621 2.520 -22.636 1.00 97.94 82 THR A O 1
ATOM 611 N N . LYS A 1 83 ? 0.735 2.616 -20.851 1.00 97.81 83 LYS A N 1
ATOM 612 C CA . LYS A 1 83 ? 1.976 2.892 -21.599 1.00 97.81 83 LYS A CA 1
ATOM 613 C C . LYS A 1 83 ? 2.786 1.626 -21.894 1.00 97.81 83 LYS A C 1
ATOM 615 O O . LYS A 1 83 ? 4.019 1.686 -21.972 1.00 97.81 83 LYS A O 1
ATOM 620 N N . GLY A 1 84 ? 2.103 0.485 -21.961 1.00 96.50 84 GLY A N 1
ATOM 621 C CA . GLY A 1 84 ? 2.695 -0.808 -22.265 1.00 96.50 84 GLY A CA 1
ATOM 622 C C . GLY A 1 84 ? 3.340 -0.875 -23.649 1.00 96.50 84 GLY A C 1
ATOM 623 O O . GLY A 1 84 ? 3.291 0.073 -24.432 1.00 96.50 84 GLY A O 1
ATOM 624 N N . PHE A 1 85 ? 3.957 -2.012 -23.942 1.00 95.00 85 PHE A N 1
ATOM 625 C CA . PHE A 1 85 ? 4.572 -2.296 -25.235 1.00 95.00 85 PHE A CA 1
ATOM 626 C C . PHE A 1 85 ? 4.215 -3.712 -25.690 1.00 95.00 85 PHE A C 1
ATOM 628 O O . PHE A 1 85 ? 3.998 -4.598 -24.859 1.00 95.00 85 PHE A O 1
ATOM 635 N N . ASP A 1 86 ? 4.146 -3.915 -27.003 1.00 95.69 86 ASP A N 1
ATOM 636 C CA . ASP A 1 86 ? 3.973 -5.247 -27.573 1.00 95.69 86 ASP A CA 1
ATOM 637 C C . ASP A 1 86 ? 5.273 -6.046 -27.454 1.00 95.69 86 ASP A C 1
ATOM 639 O O . ASP A 1 86 ? 6.352 -5.552 -27.789 1.00 95.69 86 ASP A O 1
ATOM 643 N N . ASP A 1 87 ? 5.162 -7.285 -26.986 1.00 93.00 87 ASP A N 1
ATOM 644 C CA . ASP A 1 87 ? 6.252 -8.249 -27.006 1.00 93.00 87 ASP A CA 1
ATOM 645 C C . ASP A 1 87 ? 5.748 -9.558 -27.619 1.00 93.00 87 ASP A C 1
ATOM 647 O O . ASP A 1 87 ? 5.323 -10.475 -26.918 1.00 93.00 87 ASP A O 1
ATOM 651 N N . TYR A 1 88 ? 5.788 -9.632 -28.952 1.00 91.25 88 TYR A N 1
ATOM 652 C CA . TYR A 1 88 ? 5.364 -10.797 -29.739 1.00 91.25 88 TYR A CA 1
ATOM 653 C C . TYR A 1 88 ? 3.874 -11.126 -29.541 1.00 91.25 88 TYR A C 1
ATOM 655 O O . TYR A 1 88 ? 3.494 -12.284 -29.367 1.00 91.25 88 TYR A O 1
ATOM 663 N N . GLY A 1 89 ? 3.019 -10.099 -29.541 1.00 93.12 89 GLY A N 1
ATOM 664 C CA . GLY A 1 89 ? 1.573 -10.233 -29.340 1.00 93.12 89 GLY A CA 1
ATOM 665 C C . GLY A 1 89 ? 1.138 -10.324 -27.874 1.00 93.12 89 GLY A C 1
ATOM 666 O O . GLY A 1 89 ? -0.058 -10.242 -27.585 1.00 93.12 89 GLY A O 1
ATOM 667 N N . ALA A 1 90 ? 2.079 -10.469 -26.934 1.00 93.38 90 ALA A N 1
ATOM 668 C CA . ALA A 1 90 ? 1.811 -10.449 -25.502 1.00 93.38 90 ALA A CA 1
ATOM 669 C C . ALA A 1 90 ? 2.159 -9.075 -24.917 1.00 93.38 90 ALA A C 1
ATOM 671 O O . ALA A 1 90 ? 3.312 -8.800 -24.581 1.00 93.38 90 ALA A O 1
ATOM 672 N N . TRP A 1 91 ? 1.150 -8.219 -24.762 1.00 95.69 91 TRP A N 1
ATOM 673 C CA . TRP A 1 91 ? 1.327 -6.871 -24.222 1.00 95.69 91 TRP A CA 1
ATOM 674 C C . TRP A 1 91 ? 1.925 -6.881 -22.812 1.00 95.69 91 TRP A C 1
ATOM 676 O O . TRP A 1 91 ? 1.383 -7.483 -21.884 1.00 95.69 91 TRP A O 1
ATOM 686 N N . GLN A 1 92 ? 3.041 -6.173 -22.660 1.00 96.94 92 GLN A N 1
ATOM 687 C CA . GLN A 1 92 ? 3.756 -5.989 -21.402 1.00 96.94 92 GLN A CA 1
ATOM 688 C C . GLN A 1 92 ? 3.540 -4.577 -20.861 1.00 96.94 92 GLN A C 1
ATOM 690 O O . GLN A 1 92 ? 3.360 -3.621 -21.614 1.00 96.94 92 GLN A O 1
ATOM 695 N N . SER A 1 93 ? 3.608 -4.420 -19.540 1.00 97.38 93 SER A N 1
ATOM 696 C CA . SER A 1 93 ? 3.532 -3.104 -18.900 1.00 97.38 93 SER A CA 1
ATOM 697 C C . SER A 1 93 ? 4.775 -2.260 -19.190 1.00 97.38 93 SER A C 1
ATOM 699 O O . SER A 1 93 ? 5.865 -2.776 -19.444 1.00 97.38 93 SER A O 1
ATOM 701 N N . ASN A 1 94 ? 4.643 -0.940 -19.083 1.00 97.88 94 ASN A N 1
ATOM 702 C CA . ASN A 1 94 ? 5.772 -0.031 -19.188 1.00 97.88 94 ASN A CA 1
ATOM 703 C C . ASN A 1 94 ? 6.843 -0.373 -18.144 1.00 97.88 94 ASN A C 1
ATOM 705 O O . ASN A 1 94 ? 6.591 -0.307 -16.938 1.00 97.88 94 ASN A O 1
ATOM 709 N N . ARG A 1 95 ? 8.055 -0.693 -18.604 1.00 97.38 95 ARG A N 1
ATOM 710 C CA . ARG A 1 95 ? 9.133 -1.164 -17.726 1.00 97.38 95 ARG A CA 1
ATOM 711 C C . ARG A 1 95 ? 9.537 -0.117 -16.692 1.00 97.38 95 ARG A C 1
ATOM 713 O O . ARG A 1 95 ? 9.701 -0.461 -15.525 1.00 97.38 95 ARG A O 1
ATOM 720 N N . LEU A 1 96 ? 9.685 1.144 -17.095 1.00 97.81 96 LEU A N 1
ATOM 721 C CA . LEU A 1 96 ? 10.119 2.211 -16.194 1.00 97.81 96 LEU A CA 1
ATOM 722 C C . LEU A 1 96 ? 9.060 2.462 -15.109 1.00 97.81 96 LEU A C 1
ATOM 724 O O . LEU A 1 96 ? 9.371 2.403 -13.922 1.00 97.81 96 LEU A O 1
ATOM 728 N N . ILE A 1 97 ? 7.797 2.640 -15.508 1.00 98.25 97 ILE A N 1
ATOM 729 C CA . ILE A 1 97 ? 6.702 2.973 -14.582 1.00 98.25 97 ILE A CA 1
ATOM 730 C C . ILE A 1 97 ? 6.374 1.799 -13.650 1.00 98.25 97 ILE A C 1
ATOM 732 O O . ILE A 1 97 ? 6.167 2.006 -12.455 1.00 98.25 97 ILE A O 1
ATOM 736 N N . ALA A 1 98 ? 6.383 0.559 -14.149 1.00 97.75 98 ALA A N 1
ATOM 737 C CA . ALA A 1 98 ? 6.154 -0.618 -13.310 1.00 97.75 98 ALA A CA 1
ATOM 738 C C . ALA A 1 98 ? 7.222 -0.749 -12.211 1.00 97.75 98 ALA A C 1
ATOM 740 O O . ALA A 1 98 ? 6.898 -1.027 -11.055 1.00 97.75 98 ALA A O 1
ATOM 741 N N . ASN A 1 99 ? 8.493 -0.494 -12.541 1.00 98.00 99 ASN A N 1
ATOM 742 C CA . ASN A 1 99 ? 9.568 -0.464 -11.549 1.00 98.00 99 ASN A CA 1
ATOM 743 C C . ASN A 1 99 ? 9.381 0.658 -10.517 1.00 98.00 99 ASN A C 1
ATOM 745 O O . ASN A 1 99 ? 9.615 0.428 -9.331 1.00 98.00 99 ASN A O 1
ATOM 749 N N . SER A 1 100 ? 8.898 1.835 -10.928 1.00 97.38 100 SER A N 1
ATOM 750 C CA . SER A 1 100 ? 8.540 2.910 -9.993 1.00 97.38 100 SER A CA 1
ATOM 751 C C . SER A 1 100 ? 7.417 2.479 -9.047 1.00 97.38 100 SER A C 1
ATOM 753 O O . SER A 1 100 ? 7.517 2.699 -7.842 1.00 97.38 100 SER A O 1
ATOM 755 N N . GLY A 1 101 ? 6.392 1.791 -9.562 1.00 96.25 101 GLY A N 1
ATOM 756 C CA . GLY A 1 101 ? 5.279 1.268 -8.764 1.00 96.25 101 GLY A CA 1
ATOM 757 C C . GLY A 1 101 ? 5.711 0.276 -7.688 1.00 96.25 101 GLY A C 1
ATOM 758 O O . GLY A 1 101 ? 5.131 0.255 -6.604 1.00 96.25 101 GLY A O 1
ATOM 759 N N . LYS A 1 102 ? 6.777 -0.496 -7.928 1.00 96.38 102 LYS A N 1
ATOM 760 C CA . LYS A 1 102 ? 7.356 -1.359 -6.894 1.00 96.38 102 LYS A CA 1
ATOM 761 C C . LYS A 1 102 ? 7.946 -0.560 -5.731 1.00 96.38 102 LYS A C 1
ATOM 763 O O . LYS A 1 102 ? 7.717 -0.939 -4.587 1.00 96.38 102 LYS A O 1
ATOM 768 N N . ILE A 1 103 ? 8.689 0.511 -6.005 1.00 95.88 103 ILE A N 1
ATOM 769 C CA . ILE A 1 103 ? 9.320 1.334 -4.961 1.00 95.88 103 ILE A CA 1
ATOM 770 C C . ILE A 1 103 ? 8.263 2.120 -4.193 1.00 95.88 103 ILE A C 1
ATOM 772 O O . ILE A 1 103 ? 8.095 1.917 -2.991 1.00 95.88 103 ILE A O 1
ATOM 776 N N . ILE A 1 104 ? 7.476 2.920 -4.914 1.00 96.12 104 ILE A N 1
ATOM 777 C CA . ILE A 1 104 ? 6.452 3.783 -4.322 1.00 96.12 104 ILE A CA 1
ATOM 778 C C . ILE A 1 104 ? 5.386 2.960 -3.604 1.00 96.12 104 ILE A C 1
ATOM 780 O O . ILE A 1 104 ? 4.972 3.315 -2.505 1.00 96.12 104 ILE A O 1
ATOM 784 N N . GLY A 1 105 ? 4.982 1.821 -4.171 1.00 95.25 105 GLY A N 1
ATOM 785 C CA . GLY A 1 105 ? 4.016 0.941 -3.529 1.00 95.25 105 GLY A CA 1
ATOM 786 C C . GLY A 1 105 ? 4.521 0.382 -2.196 1.00 95.25 105 GLY A C 1
ATOM 787 O O . GLY A 1 105 ? 3.744 0.297 -1.253 1.00 95.25 105 GLY A O 1
ATOM 788 N N . VAL A 1 106 ? 5.803 0.008 -2.083 1.00 95.06 106 VAL A N 1
ATOM 789 C CA . VAL A 1 106 ? 6.372 -0.505 -0.820 1.00 95.06 106 VAL A CA 1
ATOM 790 C C . VAL A 1 106 ? 6.495 0.598 0.226 1.00 95.06 106 VAL A C 1
ATOM 792 O O . VAL A 1 106 ? 6.068 0.410 1.363 1.00 95.06 106 VAL A O 1
ATOM 795 N N . GLU A 1 107 ? 7.045 1.750 -0.151 1.00 95.50 107 GLU A N 1
ATOM 796 C CA . GLU A 1 107 ? 7.180 2.901 0.749 1.00 95.50 107 GLU A CA 1
ATOM 797 C C . GLU A 1 107 ? 5.812 3.389 1.238 1.00 95.50 107 GLU A C 1
ATOM 799 O O . GLU A 1 107 ? 5.602 3.586 2.437 1.00 95.50 107 GLU A O 1
ATOM 804 N N . GLY A 1 108 ? 4.856 3.501 0.313 1.00 96.19 108 GLY A N 1
ATOM 805 C CA . GLY A 1 108 ? 3.476 3.860 0.595 1.00 96.19 108 GLY A CA 1
ATOM 806 C C . GLY A 1 108 ? 2.798 2.871 1.538 1.00 96.19 108 GLY A C 1
ATOM 807 O O . GLY A 1 108 ? 2.224 3.284 2.543 1.00 96.19 108 GLY A O 1
ATOM 808 N N . PHE A 1 109 ? 2.917 1.569 1.271 1.00 95.69 109 PHE A N 1
ATOM 809 C CA . PHE A 1 109 ? 2.351 0.521 2.123 1.00 95.69 109 PHE A CA 1
ATOM 810 C C . PHE A 1 109 ? 2.895 0.589 3.559 1.00 95.69 109 PHE A C 1
ATOM 812 O O . PHE A 1 109 ? 2.120 0.552 4.514 1.00 95.69 109 PHE A O 1
ATOM 819 N N . ASN A 1 110 ? 4.207 0.782 3.724 1.00 95.62 110 ASN A N 1
ATOM 820 C CA . ASN A 1 110 ? 4.828 0.939 5.042 1.00 95.62 110 ASN A CA 1
ATOM 821 C C . ASN A 1 110 ? 4.323 2.191 5.770 1.00 95.62 110 ASN A C 1
ATOM 823 O O . ASN A 1 110 ? 3.987 2.130 6.952 1.00 95.62 110 ASN A O 1
ATOM 827 N N . LYS A 1 111 ? 4.223 3.328 5.069 1.00 97.25 111 LYS A N 1
ATOM 828 C CA . LYS A 1 111 ? 3.689 4.565 5.651 1.00 97.25 111 LYS A CA 1
ATOM 829 C C . LYS A 1 111 ? 2.224 4.407 6.077 1.00 97.25 111 LYS A C 1
ATOM 831 O O . LYS A 1 111 ? 1.843 4.881 7.146 1.00 97.25 111 LYS A O 1
ATOM 836 N N . VAL A 1 112 ? 1.412 3.722 5.273 1.00 98.12 112 VAL A N 1
ATOM 837 C CA . VAL A 1 112 ? 0.009 3.427 5.595 1.00 98.12 112 VAL A CA 1
ATOM 838 C C . VAL A 1 112 ? -0.095 2.551 6.839 1.00 98.12 112 VAL A C 1
ATOM 840 O O . VAL A 1 112 ? -0.898 2.863 7.714 1.00 98.12 112 VAL A O 1
ATOM 843 N N . LEU A 1 113 ? 0.737 1.514 6.967 1.00 97.25 113 LEU A N 1
ATOM 844 C CA . LEU A 1 113 ? 0.777 0.681 8.171 1.00 97.25 113 LEU A CA 1
ATOM 845 C C . LEU A 1 113 ? 1.148 1.477 9.424 1.00 97.25 113 LEU A C 1
ATOM 847 O O . LEU A 1 113 ? 0.515 1.299 10.461 1.00 97.25 113 LEU A O 1
ATOM 851 N N . MET A 1 114 ? 2.117 2.390 9.328 1.00 97.25 114 MET A N 1
ATOM 852 C CA . MET A 1 114 ? 2.472 3.267 10.449 1.00 97.25 114 MET A CA 1
ATOM 853 C C . MET A 1 114 ? 1.303 4.171 10.857 1.00 97.25 114 MET A C 1
ATOM 855 O O . MET A 1 114 ? 0.986 4.273 12.041 1.00 97.25 114 MET A O 1
ATOM 859 N N . ASN A 1 115 ? 0.612 4.773 9.883 1.00 98.38 115 ASN A N 1
ATOM 860 C CA . ASN A 1 115 ? -0.589 5.569 10.143 1.00 98.38 115 ASN A CA 1
ATOM 861 C C . ASN A 1 115 ? -1.716 4.724 10.760 1.00 98.38 115 ASN A C 1
ATOM 863 O O . ASN A 1 115 ? -2.398 5.185 11.675 1.00 98.38 115 ASN A O 1
ATOM 867 N N . LEU A 1 116 ? -1.898 3.489 10.289 1.00 98.06 116 LEU A N 1
ATOM 868 C CA . LEU A 1 116 ? -2.903 2.564 10.805 1.00 98.06 116 LEU A CA 1
ATOM 869 C C . LEU A 1 116 ? -2.612 2.167 12.259 1.00 98.06 116 LEU A C 1
ATOM 871 O O . LEU A 1 116 ? -3.521 2.186 13.087 1.00 98.06 116 LEU A O 1
ATOM 875 N N . ALA A 1 117 ? -1.352 1.862 12.577 1.00 96.88 117 ALA A N 1
ATOM 876 C CA . ALA A 1 117 ? -0.916 1.537 13.932 1.00 96.88 117 ALA A CA 1
ATOM 877 C C . ALA A 1 117 ? -1.144 2.711 14.898 1.00 96.88 117 ALA A C 1
ATOM 879 O O . ALA A 1 117 ? -1.664 2.518 15.996 1.00 96.88 117 ALA A O 1
ATOM 880 N N . GLU A 1 118 ? -0.832 3.939 14.476 1.00 97.44 118 GLU A N 1
ATOM 881 C CA . GLU A 1 118 ? -1.066 5.134 15.292 1.00 97.44 118 GLU A CA 1
ATOM 882 C C . GLU A 1 118 ? -2.561 5.381 15.549 1.00 97.44 118 GLU A C 1
ATOM 884 O O . GLU A 1 118 ? -2.953 5.697 16.670 1.00 97.44 118 GLU A O 1
ATOM 889 N N . ILE A 1 119 ? -3.410 5.182 14.535 1.00 98.19 119 ILE A N 1
ATOM 890 C CA . ILE A 1 119 ? -4.870 5.308 14.665 1.00 98.19 119 ILE A CA 1
ATOM 891 C C . ILE A 1 119 ? -5.454 4.234 15.597 1.00 98.19 119 ILE A C 1
ATOM 893 O O . ILE A 1 119 ? -6.397 4.507 16.346 1.00 98.19 119 ILE A O 1
ATOM 897 N N . ALA A 1 120 ? -4.917 3.015 15.556 1.00 97.19 120 ALA A N 1
ATOM 898 C CA . ALA A 1 120 ? -5.391 1.907 16.378 1.00 97.19 120 ALA A CA 1
ATOM 899 C C . ALA A 1 120 ? -4.965 2.014 17.849 1.00 97.19 120 ALA A C 1
ATOM 901 O O . ALA A 1 120 ? -5.703 1.579 18.738 1.00 97.19 120 ALA A O 1
ATOM 902 N N . GLY A 1 121 ? -3.798 2.606 18.111 1.00 96.00 121 GLY A N 1
ATOM 903 C CA . GLY A 1 121 ? -3.167 2.600 19.426 1.00 96.00 121 GLY A CA 1
ATOM 904 C C . GLY A 1 121 ? -2.575 1.229 19.773 1.00 96.00 121 GLY A C 1
ATOM 905 O O . GLY A 1 121 ? -2.347 0.396 18.904 1.00 96.00 121 GLY A O 1
ATOM 906 N N . GLY A 1 122 ? -2.319 0.977 21.061 1.00 96.69 122 GLY A N 1
ATOM 907 C CA . GLY A 1 122 ? -1.632 -0.245 21.513 1.00 96.69 122 GLY A CA 1
ATOM 908 C C . GLY A 1 122 ? -2.499 -1.508 21.586 1.00 96.69 122 GLY A C 1
ATOM 909 O O . GLY A 1 122 ? -1.970 -2.601 21.762 1.00 96.69 122 GLY A O 1
ATOM 910 N N . ILE A 1 123 ? -3.822 -1.384 21.455 1.00 96.25 123 ILE A N 1
ATOM 911 C CA . ILE A 1 123 ? -4.740 -2.510 21.664 1.00 96.25 123 ILE A CA 1
ATOM 912 C C . ILE A 1 123 ? -4.617 -3.665 20.646 1.00 96.25 123 ILE A C 1
ATOM 914 O O . ILE A 1 123 ? -4.862 -4.795 21.062 1.00 96.25 123 ILE A O 1
ATOM 918 N N . PRO A 1 124 ? -4.183 -3.489 19.375 1.00 96.44 124 PRO A N 1
ATOM 919 C CA . PRO A 1 124 ? -3.961 -4.621 18.468 1.00 96.44 124 PRO A CA 1
ATOM 920 C C . PRO A 1 124 ? -2.983 -5.675 18.987 1.00 96.44 124 PRO A C 1
ATOM 922 O O . PRO A 1 124 ? -3.098 -6.827 18.597 1.00 96.44 124 PRO A O 1
ATOM 925 N N . VAL A 1 125 ? -2.059 -5.313 19.884 1.00 96.12 125 VAL A N 1
ATOM 926 C CA . VAL A 1 125 ? -1.069 -6.250 20.449 1.00 96.12 125 VAL A CA 1
ATOM 927 C C . VAL A 1 125 ? -1.351 -6.642 21.903 1.00 96.12 125 VAL A C 1
ATOM 929 O O . VAL A 1 125 ? -0.610 -7.434 22.477 1.00 96.12 125 VAL A O 1
ATOM 932 N N . THR A 1 126 ? -2.406 -6.097 22.515 1.00 96.56 126 THR A N 1
ATOM 933 C CA . THR A 1 126 ? -2.766 -6.360 23.923 1.00 96.56 126 THR A CA 1
ATOM 934 C C . THR A 1 126 ? -4.234 -6.732 24.127 1.00 96.56 126 THR A C 1
ATOM 936 O O . THR A 1 126 ? -4.669 -6.907 25.265 1.00 96.56 126 THR A O 1
ATOM 939 N N . ALA A 1 127 ? -5.012 -6.851 23.047 1.00 96.12 127 ALA A N 1
ATOM 940 C CA . ALA A 1 127 ? -6.409 -7.253 23.117 1.00 96.12 127 ALA A CA 1
ATOM 941 C C . ALA A 1 127 ? -6.547 -8.659 23.733 1.00 96.12 127 ALA A C 1
ATOM 943 O O . ALA A 1 127 ? -5.791 -9.560 23.353 1.00 96.12 127 ALA A O 1
ATOM 944 N N . PRO A 1 128 ? -7.528 -8.872 24.630 1.00 96.56 128 PRO A N 1
ATOM 945 C CA . PRO A 1 128 ? -7.842 -10.202 25.135 1.00 96.56 128 PRO A CA 1
ATOM 946 C C . PRO A 1 128 ? -8.325 -11.109 23.997 1.00 96.56 128 PRO A C 1
ATOM 948 O O . PRO A 1 128 ? -8.700 -10.640 22.915 1.00 96.56 128 PRO A O 1
ATOM 951 N N . SER A 1 129 ? -8.310 -12.418 24.235 1.00 96.69 129 SER A N 1
ATOM 952 C CA . SER A 1 129 ? -8.797 -13.374 23.246 1.00 96.69 129 SER A CA 1
ATOM 953 C C . SER A 1 129 ? -10.324 -13.321 23.121 1.00 96.69 129 SER A C 1
ATOM 955 O O . SER A 1 129 ? -11.035 -12.836 24.003 1.00 96.69 129 SER A O 1
ATOM 957 N N . GLU A 1 130 ? -10.847 -13.864 22.023 1.00 97.12 130 GLU A N 1
ATOM 958 C CA . GLU A 1 130 ? -12.290 -14.076 21.857 1.00 97.12 130 GLU A CA 1
ATOM 959 C C . GLU A 1 130 ? -12.855 -14.996 22.956 1.00 97.12 130 GLU A C 1
ATOM 961 O O . GLU A 1 130 ? -13.956 -14.771 23.455 1.00 97.12 130 GLU A O 1
ATOM 966 N N . PHE A 1 131 ? -12.073 -15.979 23.413 1.00 97.88 131 PHE A N 1
ATOM 967 C CA . PHE A 1 131 ? -12.468 -16.859 24.514 1.00 97.88 131 PHE A CA 1
ATOM 968 C C . PHE A 1 131 ? -12.662 -16.091 25.824 1.00 97.88 131 PHE A C 1
ATOM 970 O O . PHE A 1 131 ? -13.628 -16.345 26.541 1.00 97.88 131 PHE A O 1
ATOM 977 N N . ASP A 1 132 ? -11.790 -15.122 26.114 1.00 98.00 132 ASP A N 1
ATOM 978 C CA . ASP A 1 132 ? -11.919 -14.267 27.296 1.00 98.00 132 ASP A CA 1
ATOM 979 C C . ASP A 1 132 ? -13.170 -13.382 27.203 1.00 98.00 132 ASP A C 1
ATOM 981 O O . ASP A 1 132 ? -13.898 -13.227 28.182 1.00 98.00 132 ASP A O 1
ATOM 985 N N . LEU A 1 133 ? -13.467 -12.840 26.015 1.00 97.44 133 LEU A N 1
ATOM 986 C CA . LEU A 1 133 ? -14.648 -12.003 25.776 1.00 97.44 133 LEU A CA 1
ATOM 987 C C . LEU A 1 133 ? -15.968 -12.742 26.068 1.00 97.44 133 LEU A C 1
ATOM 989 O O . LEU A 1 133 ? -16.923 -12.129 26.555 1.00 97.44 133 LEU A O 1
ATOM 993 N N . HIS A 1 134 ? -16.018 -14.045 25.782 1.00 97.50 134 HIS A N 1
ATOM 994 C CA . HIS A 1 134 ? -17.188 -14.899 26.014 1.00 97.50 134 HIS A CA 1
ATOM 995 C C . HIS A 1 134 ? -17.134 -15.682 27.335 1.00 97.50 134 HIS A C 1
ATOM 997 O O . HIS A 1 134 ? -18.044 -16.461 27.624 1.00 97.50 134 HIS A O 1
ATOM 1003 N N . ASN A 1 135 ? -16.106 -15.471 28.158 1.00 98.25 135 ASN A N 1
ATOM 1004 C CA . ASN A 1 135 ? -15.979 -16.112 29.460 1.00 98.25 135 ASN A CA 1
ATOM 1005 C C . ASN A 1 135 ? -17.034 -15.573 30.449 1.00 98.25 135 ASN A C 1
ATOM 1007 O O . ASN A 1 135 ? -17.241 -14.363 30.553 1.00 98.25 135 ASN A O 1
ATOM 1011 N N . SER A 1 136 ? -17.681 -16.462 31.209 1.00 97.88 136 SER A N 1
ATOM 1012 C CA . SER A 1 136 ? -18.759 -16.105 32.144 1.00 97.88 136 SER A CA 1
ATOM 1013 C C . SER A 1 136 ? -18.311 -15.294 33.364 1.00 97.88 136 SER A C 1
ATOM 1015 O O . SER A 1 136 ? -19.137 -14.624 33.973 1.00 97.88 136 SER A O 1
ATOM 1017 N N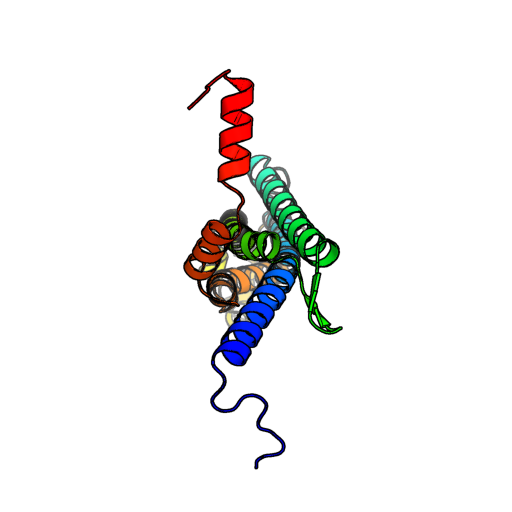 . GLU A 1 137 ? -17.034 -15.360 33.745 1.00 97.69 137 GLU A N 1
ATOM 1018 C CA . GLU A 1 137 ? -16.484 -14.651 34.907 1.00 97.69 137 GLU A CA 1
ATOM 1019 C C . GLU A 1 137 ? -15.921 -13.277 34.526 1.00 97.69 137 GLU A C 1
ATOM 1021 O O . GLU A 1 137 ? -16.170 -12.289 35.217 1.00 97.69 137 GLU A O 1
ATOM 1026 N N . ILE A 1 138 ? -15.169 -13.197 33.420 1.00 98.00 138 ILE A N 1
ATOM 1027 C CA . ILE A 1 138 ? -14.425 -11.981 33.038 1.00 98.00 138 ILE A CA 1
ATOM 1028 C C . ILE A 1 138 ? -14.985 -11.255 31.809 1.00 98.00 138 ILE A C 1
ATOM 1030 O O . ILE A 1 138 ? -14.660 -10.085 31.602 1.00 98.00 138 ILE A O 1
ATOM 1034 N N . GLY A 1 139 ? -15.847 -11.891 31.010 1.00 98.12 139 GLY A N 1
ATOM 1035 C CA . GLY A 1 139 ? -16.336 -11.334 29.745 1.00 98.12 139 GLY A CA 1
ATOM 1036 C C . GLY A 1 139 ? -17.094 -10.017 29.918 1.00 98.12 139 GLY A C 1
ATOM 1037 O O . GLY A 1 139 ? -16.893 -9.072 29.154 1.00 98.12 139 GLY A O 1
ATOM 1038 N N . ASP A 1 140 ? -17.907 -9.889 30.968 1.00 98.06 140 ASP A N 1
ATOM 1039 C CA . ASP A 1 140 ? -18.636 -8.645 31.246 1.00 98.06 140 ASP A CA 1
ATOM 1040 C C . ASP A 1 140 ? -17.718 -7.520 31.751 1.00 98.06 140 ASP A C 1
ATOM 1042 O O . ASP A 1 140 ? -17.950 -6.348 31.441 1.00 98.06 140 ASP A O 1
ATOM 1046 N N . LEU A 1 141 ? -16.621 -7.858 32.443 1.00 98.19 141 LEU A N 1
ATOM 1047 C CA . LEU A 1 141 ? -15.575 -6.890 32.783 1.00 98.19 141 LEU A CA 1
ATOM 1048 C C . LEU A 1 141 ? -14.857 -6.407 31.520 1.00 98.19 141 LEU A C 1
ATOM 1050 O O . LEU A 1 141 ? -14.658 -5.205 31.356 1.00 98.19 141 LEU A O 1
ATOM 1054 N N . ILE A 1 142 ? -14.528 -7.313 30.597 1.00 98.00 142 ILE A N 1
ATOM 1055 C CA . ILE A 1 142 ? -13.913 -6.965 29.309 1.00 98.00 142 ILE A CA 1
ATOM 1056 C C . ILE A 1 142 ? -14.832 -6.040 28.512 1.00 98.00 142 ILE A C 1
ATOM 1058 O O . ILE A 1 142 ? -14.393 -4.977 28.070 1.00 98.00 142 ILE A O 1
ATOM 1062 N N . LYS A 1 143 ? -16.120 -6.388 28.380 1.00 98.06 143 LYS A N 1
ATOM 1063 C CA . LYS A 1 143 ? -17.114 -5.543 27.701 1.00 98.06 143 LYS A CA 1
ATOM 1064 C C . LYS A 1 143 ? -17.172 -4.151 28.319 1.00 98.06 143 LYS A C 1
ATOM 1066 O O . LYS A 1 143 ? -17.172 -3.179 27.571 1.00 98.06 143 LYS A O 1
ATOM 1071 N N . LYS A 1 144 ? -17.164 -4.056 29.653 1.00 97.56 144 LYS A N 1
ATOM 1072 C CA . LYS A 1 144 ? -17.196 -2.788 30.391 1.00 97.56 144 LYS A CA 1
ATOM 1073 C C . LYS A 1 144 ? -15.934 -1.944 30.191 1.00 97.56 144 LYS A C 1
ATOM 1075 O O . LYS A 1 144 ? -16.051 -0.751 29.945 1.00 97.56 144 LYS A O 1
ATOM 1080 N N . TYR A 1 145 ? -14.744 -2.531 30.320 1.00 97.62 145 TYR A N 1
ATOM 1081 C CA . TYR A 1 145 ? -13.484 -1.776 30.327 1.00 97.62 145 TYR A CA 1
ATOM 1082 C C . TYR A 1 145 ? -12.888 -1.526 28.937 1.00 97.62 145 TYR A C 1
ATOM 1084 O O . TYR A 1 145 ? -12.098 -0.598 28.786 1.00 97.62 145 TYR A O 1
ATOM 1092 N N . LEU A 1 146 ? -13.253 -2.318 27.923 1.00 97.19 146 LEU A N 1
ATOM 1093 C CA . LEU A 1 146 ? -12.804 -2.113 26.538 1.00 97.19 146 LEU A CA 1
ATOM 1094 C C . LEU A 1 146 ? -13.821 -1.386 25.652 1.00 97.19 146 LEU A C 1
ATOM 1096 O O . LEU A 1 146 ? -13.522 -1.127 24.478 1.00 97.19 146 LEU A O 1
ATOM 1100 N N . GLN A 1 147 ? -14.989 -1.032 26.194 1.00 96.69 147 GLN A N 1
ATOM 1101 C CA . GLN A 1 147 ? -15.883 -0.079 25.546 1.00 96.69 147 GLN A CA 1
ATOM 1102 C C . GLN A 1 147 ? -15.156 1.264 25.389 1.00 96.69 147 GLN A C 1
ATOM 1104 O O . GLN A 1 147 ? -14.470 1.724 26.299 1.00 96.69 147 GLN A O 1
ATOM 1109 N N . ALA A 1 148 ? -15.324 1.902 24.233 1.00 96.69 148 ALA A N 1
ATOM 1110 C CA . ALA A 1 148 ? -14.862 3.266 24.006 1.00 96.69 148 ALA A CA 1
ATOM 1111 C C . ALA A 1 148 ? -16.036 4.132 23.536 1.00 96.69 148 ALA A C 1
ATOM 1113 O O . ALA A 1 148 ? -16.713 4.756 24.348 1.00 96.69 148 ALA A O 1
ATOM 1114 N N . SER A 1 149 ? -16.334 4.126 22.238 1.00 97.31 149 SER A N 1
ATOM 1115 C CA . SER A 1 149 ? -17.506 4.819 21.703 1.00 97.31 149 SER A CA 1
ATOM 1116 C C . SER A 1 149 ? -18.809 4.090 22.068 1.00 97.31 149 SER A C 1
ATOM 1118 O O . SER A 1 149 ? -18.880 2.875 21.881 1.00 97.31 149 SER A O 1
ATOM 1120 N N . PRO A 1 150 ? -19.875 4.794 22.504 1.00 96.50 150 PRO A N 1
ATOM 1121 C CA . PRO A 1 150 ? -21.180 4.177 22.762 1.00 96.50 150 PRO A CA 1
ATOM 1122 C C . PRO A 1 150 ? -21.885 3.702 21.481 1.00 96.50 150 PRO A C 1
ATOM 1124 O O . PRO A 1 150 ? -22.850 2.949 21.557 1.00 96.50 150 PRO A O 1
ATOM 1127 N N . ASN A 1 151 ? -21.407 4.126 20.306 1.00 97.06 151 ASN A N 1
ATOM 1128 C CA . ASN A 1 151 ? -21.971 3.748 19.008 1.00 97.06 151 ASN A CA 1
ATOM 1129 C C . ASN A 1 151 ? -21.489 2.375 18.511 1.00 97.06 151 ASN A C 1
ATOM 1131 O O . ASN A 1 151 ? -21.936 1.925 17.460 1.00 97.06 151 ASN A O 1
ATOM 1135 N N . PHE A 1 152 ? -20.553 1.738 19.219 1.00 98.19 152 PHE A N 1
ATOM 1136 C CA . PHE A 1 152 ? -19.983 0.441 18.861 1.00 98.19 152 PHE A CA 1
ATOM 1137 C C . PHE A 1 152 ? -20.049 -0.496 20.061 1.00 98.19 152 PHE A C 1
ATOM 1139 O O . PHE A 1 152 ? -19.770 -0.090 21.192 1.00 98.19 152 PHE A O 1
ATOM 1146 N N . SER A 1 153 ? -20.370 -1.767 19.818 1.00 98.06 153 SER A N 1
ATOM 1147 C CA . SER A 1 153 ? -20.175 -2.783 20.847 1.00 98.06 153 SER A CA 1
ATOM 1148 C C . SER A 1 153 ? -18.677 -3.034 21.061 1.00 98.06 153 SER A C 1
ATOM 1150 O O . SER A 1 153 ? -17.849 -2.818 20.168 1.00 98.06 153 SER A O 1
ATOM 1152 N N . THR A 1 154 ? -18.309 -3.519 22.247 1.00 98.00 154 THR A N 1
ATOM 1153 C CA . THR A 1 154 ? -16.922 -3.917 22.530 1.00 98.00 154 THR A CA 1
ATOM 1154 C C . THR A 1 154 ? -16.453 -5.020 21.581 1.00 98.00 154 THR A C 1
ATOM 1156 O O . THR A 1 154 ? -15.303 -5.006 21.149 1.00 98.00 154 THR A O 1
ATOM 1159 N N . GLU A 1 155 ? -17.346 -5.93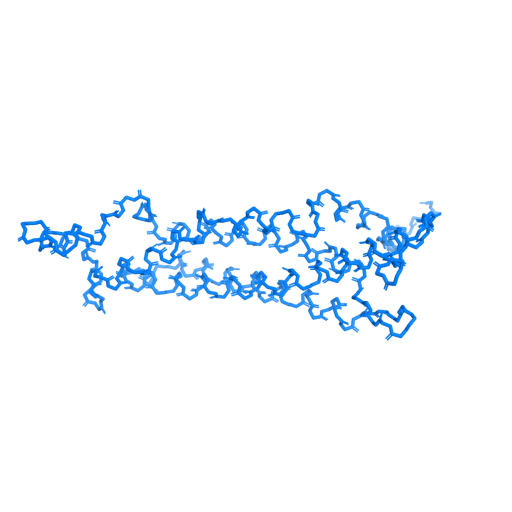3 21.198 1.00 98.00 155 GLU A N 1
ATOM 1160 C CA . GLU A 1 155 ? -17.046 -6.992 20.236 1.00 98.00 155 GLU A CA 1
ATOM 1161 C C . GLU A 1 155 ? -16.763 -6.432 18.833 1.00 98.00 155 GLU A C 1
ATOM 1163 O O . GLU A 1 155 ? -15.760 -6.800 18.225 1.00 98.00 155 GLU A O 1
ATOM 1168 N N . ASP A 1 156 ? -17.568 -5.484 18.340 1.00 98.38 156 ASP A N 1
ATOM 1169 C CA . ASP A 1 156 ? -17.323 -4.841 17.039 1.00 98.38 156 ASP A CA 1
ATOM 1170 C C . ASP A 1 156 ? -15.983 -4.105 17.025 1.00 98.38 156 ASP A C 1
ATOM 1172 O O . ASP A 1 156 ? -15.202 -4.218 16.076 1.00 98.38 156 ASP A O 1
ATOM 1176 N N . ARG A 1 157 ? -15.682 -3.384 18.111 1.00 98.19 157 ARG A N 1
ATOM 1177 C CA . ARG A 1 157 ? -14.397 -2.706 18.280 1.00 98.19 157 ARG A CA 1
ATOM 1178 C C . ARG A 1 157 ? -13.238 -3.706 18.242 1.00 98.19 157 ARG A C 1
ATOM 1180 O O . ARG A 1 157 ? -12.260 -3.461 17.541 1.00 98.19 157 ARG A O 1
ATOM 1187 N N . LEU A 1 158 ? -13.350 -4.837 18.941 1.00 98.12 158 LEU A N 1
ATOM 1188 C CA . LEU A 1 158 ? -12.333 -5.896 18.936 1.00 98.12 158 LEU A CA 1
ATOM 1189 C C . LEU A 1 158 ? -12.167 -6.548 17.556 1.00 98.12 158 LEU A C 1
ATOM 1191 O O . LEU A 1 158 ? -11.035 -6.795 17.146 1.00 98.12 158 LEU A O 1
ATOM 1195 N N . LYS A 1 159 ? -13.246 -6.747 16.791 1.00 98.38 159 LYS A N 1
ATOM 1196 C CA . LYS A 1 159 ? -13.171 -7.246 15.404 1.00 98.38 159 LYS A CA 1
ATOM 1197 C C . LYS A 1 159 ? -12.392 -6.295 14.492 1.00 98.38 159 LYS A C 1
ATOM 1199 O O . LYS A 1 159 ? -11.528 -6.746 13.740 1.00 98.38 159 LYS A O 1
ATOM 1204 N N . ILE A 1 160 ? -12.632 -4.983 14.594 1.00 98.50 160 ILE A N 1
ATOM 1205 C CA . ILE A 1 160 ? -11.857 -3.966 13.855 1.00 98.50 160 ILE A CA 1
ATOM 1206 C C . ILE A 1 160 ? -10.377 -4.031 14.255 1.00 98.50 160 ILE A C 1
ATOM 1208 O O . ILE A 1 160 ? -9.499 -4.024 13.394 1.00 98.50 160 ILE A O 1
ATOM 1212 N N . ILE A 1 161 ? -10.093 -4.147 15.554 1.00 98.00 161 ILE A N 1
ATOM 1213 C CA . ILE A 1 161 ? -8.729 -4.258 16.082 1.00 98.00 161 ILE A CA 1
ATOM 1214 C C . ILE A 1 161 ? -8.011 -5.492 15.519 1.00 98.00 161 ILE A C 1
ATOM 1216 O O . ILE A 1 161 ? -6.871 -5.369 15.076 1.00 98.00 161 ILE A O 1
ATOM 1220 N N . LYS A 1 162 ? -8.673 -6.655 15.466 1.00 97.62 162 LYS A N 1
ATOM 1221 C CA . LYS A 1 162 ? -8.105 -7.882 14.881 1.00 97.62 162 LYS A CA 1
ATOM 1222 C C . LYS A 1 162 ? -7.848 -7.763 13.382 1.00 97.62 162 LYS A C 1
ATOM 1224 O O . LYS A 1 162 ? -6.834 -8.255 12.892 1.00 97.62 162 LYS A O 1
ATOM 1229 N N . PHE A 1 163 ? -8.706 -7.052 12.655 1.00 98.06 163 PHE A N 1
ATOM 1230 C CA . PHE A 1 163 ? -8.450 -6.745 11.249 1.00 98.06 163 PHE A CA 1
ATOM 1231 C C . PHE A 1 163 ? -7.197 -5.868 11.066 1.00 98.06 163 PHE A C 1
ATOM 1233 O O . PHE A 1 163 ? -6.408 -6.089 10.150 1.00 98.06 163 PHE A O 1
ATOM 1240 N N . ILE A 1 164 ? -6.979 -4.891 11.950 1.00 98.00 164 ILE A N 1
ATOM 1241 C CA . ILE A 1 164 ? -5.773 -4.051 11.928 1.00 98.00 164 ILE A CA 1
ATOM 1242 C C . ILE A 1 164 ? -4.523 -4.859 12.298 1.00 98.00 164 ILE A C 1
ATOM 1244 O O . ILE A 1 164 ? -3.498 -4.742 11.626 1.00 98.00 164 ILE A O 1
ATOM 1248 N N . GLU A 1 165 ? -4.613 -5.701 13.330 1.00 96.88 165 GLU A N 1
ATOM 1249 C CA . GLU A 1 165 ? -3.538 -6.610 13.742 1.00 96.88 165 GLU A CA 1
ATOM 1250 C C . GLU A 1 165 ? -3.087 -7.498 12.577 1.00 96.88 165 GLU A C 1
ATOM 1252 O O . GLU A 1 165 ? -1.886 -7.621 12.331 1.00 96.88 165 GLU A O 1
ATOM 1257 N N . PHE A 1 166 ? -4.033 -8.049 11.807 1.00 96.25 166 PHE A N 1
ATOM 1258 C CA . PHE A 1 166 ? -3.732 -8.838 10.612 1.00 96.25 166 PHE A CA 1
ATOM 1259 C C . PHE A 1 166 ? -2.859 -8.063 9.616 1.00 96.25 166 PHE A C 1
ATOM 1261 O O . PHE A 1 166 ? -1.843 -8.579 9.155 1.00 96.25 166 PHE A O 1
ATOM 1268 N N . TRP A 1 167 ? -3.190 -6.811 9.298 1.00 95.81 167 TRP A N 1
ATOM 1269 C CA . TRP A 1 167 ? -2.370 -6.026 8.370 1.00 95.81 167 TRP A CA 1
ATOM 1270 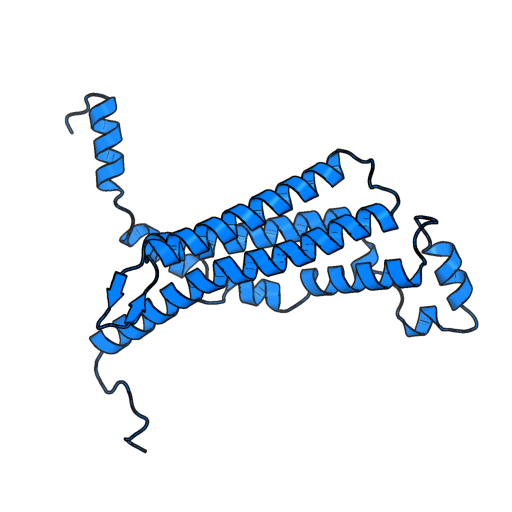C C . TRP A 1 167 ? -0.978 -5.719 8.922 1.00 95.81 167 TRP A C 1
ATOM 1272 O O . TRP A 1 167 ? -0.001 -5.799 8.180 1.00 95.81 167 TRP A O 1
ATOM 1282 N N . ALA A 1 168 ? -0.879 -5.421 10.217 1.00 91.69 168 ALA A N 1
ATOM 1283 C CA . ALA A 1 168 ? 0.386 -5.093 10.867 1.00 91.69 168 ALA A CA 1
ATOM 1284 C C . ALA A 1 168 ? 1.327 -6.300 11.041 1.00 91.69 168 ALA A C 1
ATOM 1286 O O . ALA A 1 168 ? 2.540 -6.115 11.110 1.00 91.69 168 ALA A O 1
ATOM 1287 N N . THR A 1 169 ? 0.788 -7.521 11.116 1.00 91.81 169 THR A N 1
ATOM 1288 C CA . THR A 1 169 ? 1.556 -8.725 11.490 1.00 91.81 169 THR A CA 1
ATOM 1289 C C . THR A 1 169 ? 1.565 -9.831 10.433 1.00 91.81 169 THR A C 1
ATOM 1291 O O . THR A 1 169 ? 2.315 -10.798 10.565 1.00 91.81 169 THR A O 1
ATOM 1294 N N . SER A 1 170 ? 0.770 -9.719 9.366 1.00 90.25 170 SER A N 1
ATOM 1295 C CA . SER A 1 170 ? 0.707 -10.751 8.326 1.00 90.25 170 SER A CA 1
ATOM 1296 C C . SER A 1 170 ? 1.929 -10.763 7.406 1.00 90.25 170 SER A C 1
ATOM 1298 O O . SER A 1 170 ? 2.668 -9.789 7.235 1.00 90.25 170 SER A O 1
ATOM 1300 N N . SER A 1 171 ? 2.084 -11.885 6.701 1.00 92.62 171 SER A N 1
ATOM 1301 C CA . SER A 1 171 ? 3.087 -12.066 5.650 1.00 92.62 171 SER A CA 1
ATOM 1302 C C . SER A 1 171 ? 2.927 -11.099 4.469 1.00 92.62 171 SER A C 1
ATOM 1304 O O . SER A 1 171 ? 3.853 -10.976 3.665 1.00 92.62 171 SER A O 1
ATOM 1306 N N . HIS A 1 172 ? 1.806 -10.373 4.363 1.00 91.44 172 HIS A N 1
ATOM 1307 C CA . HIS A 1 172 ? 1.584 -9.390 3.303 1.00 91.44 172 HIS A CA 1
ATOM 1308 C C . HIS A 1 172 ? 2.586 -8.236 3.338 1.00 91.44 172 HIS A C 1
ATOM 1310 O O . HIS A 1 172 ? 2.944 -7.745 2.269 1.00 91.44 172 HIS A O 1
ATOM 1316 N N . LEU A 1 173 ? 3.101 -7.845 4.510 1.00 90.62 173 LEU A N 1
ATOM 1317 C CA . LEU A 1 173 ? 4.165 -6.841 4.597 1.00 90.62 173 LEU A CA 1
ATOM 1318 C C . LEU A 1 173 ? 5.441 -7.324 3.892 1.00 90.62 173 LEU A C 1
ATOM 1320 O O . LEU A 1 173 ? 5.956 -6.663 2.988 1.00 90.62 173 LEU A O 1
ATOM 1324 N N . LEU A 1 174 ? 5.909 -8.525 4.239 1.00 93.31 174 LEU A N 1
ATOM 1325 C CA . LEU A 1 174 ? 7.094 -9.122 3.617 1.00 93.31 174 LEU A CA 1
ATOM 1326 C C . LEU A 1 174 ? 6.869 -9.407 2.127 1.00 93.31 174 LEU A C 1
ATOM 1328 O O . LEU A 1 174 ? 7.746 -9.140 1.303 1.00 93.31 174 LEU A O 1
ATOM 1332 N N . GLY A 1 175 ? 5.674 -9.880 1.762 1.00 92.50 175 GLY A N 1
ATOM 1333 C CA . GLY A 1 175 ? 5.258 -10.055 0.372 1.00 92.50 175 GLY A CA 1
ATOM 1334 C C . GLY A 1 175 ? 5.233 -8.734 -0.402 1.00 92.50 175 GLY A C 1
ATOM 1335 O O . GLY A 1 175 ? 5.669 -8.679 -1.551 1.00 92.50 175 GLY A O 1
ATOM 1336 N N . GLY A 1 176 ? 4.814 -7.639 0.233 1.00 90.06 176 GLY A N 1
ATOM 1337 C CA . GLY A 1 176 ? 4.881 -6.292 -0.320 1.00 90.06 176 GLY A CA 1
ATOM 1338 C C . GLY A 1 176 ? 6.317 -5.895 -0.652 1.00 90.06 176 GLY A C 1
ATOM 1339 O O . GLY A 1 176 ? 6.589 -5.474 -1.782 1.00 90.06 176 GLY A O 1
ATOM 1340 N N . ILE A 1 177 ? 7.242 -6.113 0.289 1.00 93.06 177 ILE A N 1
ATOM 1341 C CA . ILE A 1 177 ? 8.666 -5.763 0.177 1.00 93.06 177 ILE A CA 1
ATOM 1342 C C . ILE A 1 177 ? 9.391 -6.625 -0.864 1.00 93.06 177 ILE A C 1
ATOM 1344 O O . ILE A 1 177 ? 10.124 -6.081 -1.691 1.00 93.06 177 ILE A O 1
ATOM 1348 N N . HIS A 1 178 ? 9.156 -7.938 -0.909 1.00 95.25 178 HIS A N 1
ATOM 1349 C CA . HIS A 1 178 ? 9.953 -8.862 -1.732 1.00 95.25 178 HIS A CA 1
ATOM 1350 C C . HIS A 1 178 ? 9.250 -9.411 -2.983 1.00 95.25 178 HIS A C 1
ATOM 1352 O O . HIS A 1 178 ? 9.925 -9.896 -3.890 1.00 95.25 178 HIS A O 1
ATOM 1358 N N . GLY A 1 179 ? 7.925 -9.290 -3.096 1.00 91.44 179 GLY A N 1
ATOM 1359 C CA . GLY A 1 179 ? 7.172 -9.733 -4.276 1.00 91.44 179 GLY A CA 1
ATOM 1360 C C . GLY A 1 179 ? 7.620 -9.008 -5.549 1.00 91.44 179 GLY A C 1
ATOM 1361 O O . GLY A 1 179 ? 7.724 -7.779 -5.561 1.00 91.44 179 GLY A O 1
ATOM 1362 N N . GLY A 1 180 ? 7.934 -9.755 -6.612 1.00 88.50 180 GLY A N 1
ATOM 1363 C CA . GLY A 1 180 ? 8.529 -9.212 -7.844 1.00 88.50 180 GLY A CA 1
ATOM 1364 C C . GLY A 1 180 ? 10.000 -8.786 -7.711 1.00 88.50 180 GLY A C 1
ATOM 1365 O O . GLY A 1 180 ? 10.510 -8.047 -8.559 1.00 88.50 180 GLY A O 1
ATOM 1366 N N . GLY A 1 181 ? 10.678 -9.227 -6.647 1.00 93.88 181 GLY A N 1
ATOM 1367 C CA . GLY A 1 181 ? 12.055 -8.880 -6.301 1.00 93.88 181 GLY A CA 1
ATOM 1368 C C . GLY A 1 181 ? 12.141 -7.783 -5.239 1.00 93.88 181 GLY A C 1
ATOM 1369 O O . GLY A 1 181 ? 11.272 -6.914 -5.138 1.00 93.88 181 GLY A O 1
ATOM 1370 N N . SER A 1 182 ? 13.215 -7.816 -4.449 1.00 95.81 182 SER A N 1
ATOM 1371 C CA . SER A 1 182 ? 13.524 -6.786 -3.450 1.00 95.81 182 SER A CA 1
ATOM 1372 C C . SER A 1 182 ? 13.651 -5.391 -4.090 1.00 95.81 182 SER A C 1
ATOM 1374 O O . SER A 1 182 ? 13.981 -5.302 -5.278 1.00 95.81 182 SER A O 1
ATOM 1376 N N . PRO A 1 183 ? 13.466 -4.291 -3.331 1.00 95.62 183 PRO A N 1
ATOM 1377 C CA . PRO A 1 183 ? 13.518 -2.927 -3.871 1.00 95.62 183 PRO A CA 1
ATOM 1378 C C . PRO A 1 183 ? 14.783 -2.630 -4.689 1.00 95.62 183 PRO A C 1
ATOM 1380 O O . PRO A 1 183 ? 14.689 -2.048 -5.767 1.00 95.62 183 PRO A O 1
ATOM 1383 N N . ALA A 1 184 ? 15.941 -3.138 -4.254 1.00 97.00 184 ALA A N 1
ATOM 1384 C CA . ALA A 1 184 ? 17.212 -3.009 -4.969 1.00 97.00 184 ALA A CA 1
ATOM 1385 C C . ALA A 1 184 ? 17.131 -3.451 -6.442 1.00 97.00 184 ALA A C 1
ATOM 1387 O O . ALA A 1 184 ? 17.659 -2.771 -7.318 1.00 97.00 184 ALA A O 1
ATOM 1388 N N . ALA A 1 185 ? 16.408 -4.537 -6.738 1.00 96.06 185 ALA A N 1
ATOM 1389 C CA . ALA A 1 185 ? 16.245 -5.009 -8.108 1.00 96.06 185 ALA A CA 1
ATOM 1390 C C . ALA A 1 185 ? 15.501 -3.980 -8.971 1.00 96.06 185 ALA A C 1
ATOM 1392 O O . ALA A 1 185 ? 15.881 -3.750 -10.112 1.00 96.06 185 ALA A O 1
ATOM 1393 N N . SER A 1 186 ? 14.463 -3.334 -8.433 1.00 96.62 186 SER A N 1
ATOM 1394 C CA . SER A 1 186 ? 13.723 -2.309 -9.183 1.00 96.62 186 SER A CA 1
ATOM 1395 C C . SER A 1 186 ? 14.532 -1.025 -9.334 1.00 96.62 186 SER A C 1
ATOM 1397 O O . SER A 1 186 ? 14.509 -0.436 -10.407 1.00 96.62 186 SER A O 1
ATOM 1399 N N . ILE A 1 187 ? 15.304 -0.635 -8.313 1.00 97.25 187 ILE A N 1
ATOM 1400 C CA . ILE A 1 187 ? 16.204 0.529 -8.370 1.00 97.25 187 ILE A CA 1
ATOM 1401 C C . ILE A 1 187 ? 17.232 0.375 -9.494 1.00 97.25 187 ILE A C 1
ATOM 1403 O O . ILE A 1 187 ? 17.400 1.303 -10.278 1.00 97.25 187 ILE A O 1
ATOM 1407 N N . ILE A 1 188 ? 17.853 -0.801 -9.631 1.00 97.00 188 ILE A N 1
ATOM 1408 C CA . ILE A 1 188 ? 18.797 -1.076 -10.727 1.00 97.00 188 ILE A CA 1
ATOM 1409 C C . ILE A 1 188 ? 18.121 -0.859 -12.087 1.00 97.00 188 ILE A C 1
ATOM 1411 O O . ILE A 1 188 ? 18.660 -0.169 -12.950 1.00 97.00 188 ILE A O 1
ATOM 1415 N N . PHE A 1 189 ? 16.908 -1.386 -12.284 1.00 96.25 189 PHE A N 1
ATOM 1416 C CA . PHE A 1 189 ? 16.177 -1.163 -13.534 1.00 96.25 189 PHE A CA 1
ATOM 1417 C C . PHE A 1 189 ? 15.782 0.301 -13.738 1.00 96.25 189 PHE A C 1
ATOM 1419 O O . PHE A 1 189 ? 15.817 0.765 -14.871 1.00 96.25 189 PHE A O 1
ATOM 1426 N N . LEU A 1 190 ? 15.439 1.046 -12.686 1.00 97.38 190 LEU A N 1
ATOM 1427 C CA . LEU A 1 190 ? 15.174 2.482 -12.799 1.00 97.38 190 LEU A CA 1
ATOM 1428 C C . LEU A 1 190 ? 16.422 3.248 -13.247 1.00 97.38 190 LEU A C 1
ATOM 1430 O O . LEU A 1 190 ? 16.305 4.120 -14.099 1.00 97.38 190 LEU A O 1
ATOM 1434 N N . GLN A 1 191 ? 17.602 2.900 -12.729 1.00 97.12 191 GLN A N 1
ATOM 1435 C CA . GLN A 1 191 ? 18.871 3.504 -13.147 1.00 97.12 191 GLN A CA 1
ATOM 1436 C C . GLN A 1 191 ? 19.195 3.205 -14.616 1.00 97.12 191 GLN A C 1
ATOM 1438 O O . GLN A 1 191 ? 19.658 4.088 -15.326 1.00 97.12 191 GLN A O 1
ATOM 1443 N N . ILE A 1 192 ? 18.923 1.980 -15.075 1.00 95.56 192 ILE A N 1
ATOM 1444 C CA . ILE A 1 192 ? 19.180 1.558 -16.462 1.00 95.56 192 ILE A CA 1
ATOM 1445 C C . ILE A 1 192 ? 18.174 2.176 -17.443 1.00 95.56 192 ILE A C 1
ATOM 1447 O O . ILE A 1 192 ? 18.540 2.543 -18.554 1.00 95.56 192 ILE A O 1
ATOM 1451 N N . LEU A 1 193 ? 16.895 2.234 -17.066 1.00 96.19 193 LEU A N 1
ATOM 1452 C CA . LEU A 1 193 ? 15.802 2.613 -17.968 1.00 96.19 193 LEU A CA 1
ATOM 1453 C C . LEU A 1 193 ? 15.520 4.117 -17.982 1.00 96.19 193 LEU A C 1
ATOM 1455 O O . LEU A 1 193 ? 14.845 4.594 -18.893 1.00 96.19 193 LEU A O 1
ATOM 1459 N N . ALA A 1 194 ? 15.942 4.856 -16.957 1.00 97.25 194 ALA A N 1
ATOM 1460 C CA . ALA A 1 194 ? 15.720 6.290 -16.909 1.00 97.25 194 ALA A CA 1
ATOM 1461 C C . ALA A 1 194 ? 16.657 7.009 -17.884 1.00 97.25 194 ALA A C 1
ATOM 1463 O O . ALA A 1 194 ? 17.875 6.876 -17.804 1.00 97.25 194 ALA A O 1
ATOM 1464 N N . ASP A 1 195 ? 16.084 7.856 -18.735 1.00 96.50 195 ASP A N 1
ATOM 1465 C CA . ASP A 1 195 ? 16.856 8.785 -19.556 1.00 96.50 195 ASP A CA 1
ATOM 1466 C C . ASP A 1 195 ? 17.337 9.962 -18.694 1.00 96.50 195 ASP A C 1
ATOM 1468 O O . ASP A 1 195 ? 16.717 11.025 -18.627 1.00 96.50 195 ASP A O 1
ATOM 1472 N N . ILE A 1 196 ? 18.395 9.718 -17.918 1.00 96.94 196 ILE A N 1
ATOM 1473 C CA . ILE A 1 196 ? 19.017 10.736 -17.064 1.00 96.94 196 ILE A CA 1
ATOM 1474 C C . ILE A 1 196 ? 19.687 11.805 -17.921 1.00 96.94 196 ILE A C 1
ATOM 1476 O O . ILE A 1 196 ? 19.556 12.986 -17.615 1.00 96.94 196 ILE A O 1
ATOM 1480 N N . LYS A 1 197 ? 20.308 11.406 -19.036 1.00 96.19 197 LYS A N 1
ATOM 1481 C CA . LYS A 1 197 ? 20.983 12.329 -19.945 1.00 96.19 197 LYS A CA 1
ATOM 1482 C C . LYS A 1 197 ? 20.018 13.383 -20.483 1.00 96.19 197 LYS A C 1
ATOM 1484 O O . LYS A 1 197 ? 20.316 14.562 -20.386 1.00 96.19 197 LYS A O 1
ATOM 1489 N N . SER A 1 198 ? 18.839 12.996 -20.973 1.00 97.31 198 SER A N 1
ATOM 1490 C CA . SER A 1 198 ? 17.849 13.978 -21.440 1.00 97.31 198 SER A CA 1
ATOM 1491 C C . SER A 1 198 ? 17.433 14.969 -20.346 1.00 97.31 198 SER A C 1
ATOM 1493 O O . SER A 1 198 ? 17.215 16.142 -20.639 1.00 97.31 198 SER A O 1
ATOM 1495 N N . LYS A 1 199 ? 17.355 14.532 -19.082 1.00 96.94 199 LYS A N 1
ATOM 1496 C CA . LYS A 1 199 ? 17.046 15.423 -17.951 1.00 96.94 199 LYS A CA 1
ATOM 1497 C C . LYS A 1 199 ? 18.195 16.381 -17.643 1.00 96.94 199 LYS A C 1
ATOM 1499 O O . LYS A 1 199 ? 17.929 17.530 -17.311 1.00 96.94 199 LYS A O 1
ATOM 1504 N N . GLU A 1 200 ? 19.441 15.920 -17.738 1.00 97.44 200 GLU A N 1
ATOM 1505 C CA . GLU A 1 200 ? 20.627 16.771 -17.596 1.00 97.44 200 GLU A CA 1
ATOM 1506 C C . GLU A 1 200 ? 20.679 17.821 -18.703 1.00 97.44 200 GLU A C 1
ATOM 1508 O O . GLU A 1 200 ? 20.814 19.000 -18.399 1.00 97.44 200 GLU A O 1
ATOM 1513 N N . GLU A 1 201 ? 20.496 17.415 -19.961 1.00 97.38 201 GLU A N 1
ATOM 1514 C CA . GLU A 1 201 ? 20.480 18.335 -21.102 1.00 97.38 201 GLU A CA 1
ATOM 1515 C C . GLU A 1 201 ? 19.363 19.380 -20.962 1.00 97.38 201 GLU A C 1
ATOM 1517 O O . GLU A 1 201 ? 19.621 20.564 -21.122 1.00 97.38 201 GLU A O 1
ATOM 1522 N N . ALA A 1 202 ? 18.163 18.996 -20.511 1.00 97.31 202 ALA A N 1
ATOM 1523 C CA . ALA A 1 202 ? 17.093 19.962 -20.244 1.00 97.31 202 ALA A CA 1
ATOM 1524 C C . ALA A 1 202 ? 17.474 21.017 -19.183 1.00 97.31 202 ALA A C 1
ATOM 1526 O O . ALA A 1 202 ? 17.044 22.168 -19.265 1.00 97.31 202 ALA A O 1
ATOM 1527 N N . VAL A 1 203 ? 18.268 20.640 -18.174 1.00 98.06 203 VAL A N 1
ATOM 1528 C CA . VAL A 1 203 ? 18.778 21.581 -17.164 1.00 98.06 203 VAL A CA 1
ATOM 1529 C C . VAL A 1 203 ? 19.913 22.430 -17.730 1.00 98.06 203 VAL A C 1
ATOM 1531 O O . VAL A 1 203 ? 19.952 23.628 -17.462 1.00 98.06 203 VAL A O 1
ATOM 1534 N N . LYS A 1 204 ? 20.816 21.842 -18.519 1.00 98.06 204 LYS A N 1
ATOM 1535 C CA . LYS A 1 204 ? 21.893 22.575 -19.194 1.00 98.06 204 LYS A CA 1
ATOM 1536 C C . LYS A 1 204 ? 21.336 23.635 -20.133 1.00 98.06 204 LYS A C 1
ATOM 1538 O O . LYS A 1 204 ? 21.767 24.778 -20.043 1.00 98.06 204 LYS A O 1
ATOM 1543 N N . ASP A 1 205 ? 20.330 23.289 -20.930 1.00 97.38 205 ASP A N 1
ATOM 1544 C CA . ASP A 1 205 ? 19.633 24.211 -21.826 1.00 97.38 205 ASP A CA 1
ATOM 1545 C C . ASP A 1 205 ? 19.019 25.382 -21.047 1.00 97.38 205 ASP A C 1
ATOM 1547 O O . ASP A 1 205 ? 19.174 26.539 -21.428 1.00 97.38 205 ASP A O 1
ATOM 1551 N N . ALA A 1 206 ? 18.370 25.099 -19.912 1.00 97.75 206 ALA A N 1
ATOM 1552 C CA . ALA A 1 206 ? 17.764 26.127 -19.064 1.00 97.75 206 ALA A CA 1
ATOM 1553 C C . ALA A 1 206 ? 18.789 27.046 -18.371 1.00 97.75 206 ALA A C 1
ATOM 1555 O O . ALA A 1 206 ? 18.435 28.145 -17.946 1.00 97.75 206 ALA A O 1
ATOM 1556 N N . LEU A 1 207 ? 20.033 26.587 -18.221 1.00 98.00 207 LEU A N 1
ATOM 1557 C CA . LEU A 1 207 ? 21.128 27.317 -17.580 1.00 98.00 207 LEU A CA 1
ATOM 1558 C C . LEU A 1 207 ? 22.165 27.850 -18.580 1.00 98.00 207 LEU A C 1
ATOM 1560 O O . LEU A 1 207 ? 23.161 28.422 -18.144 1.00 98.00 207 LEU A O 1
ATOM 1564 N N . GLU A 1 208 ? 21.953 27.648 -19.884 1.00 96.12 208 GLU A N 1
ATOM 1565 C CA . GLU A 1 208 ? 22.901 27.993 -20.952 1.00 96.12 208 GLU A CA 1
ATOM 1566 C C . GLU A 1 208 ? 24.300 27.366 -20.740 1.00 96.12 208 GLU A C 1
ATOM 1568 O O . GLU A 1 208 ? 25.338 27.976 -21.000 1.00 96.12 208 GLU A O 1
ATOM 1573 N N . ILE A 1 209 ? 24.348 26.126 -20.236 1.00 96.00 209 ILE A N 1
ATOM 1574 C CA . ILE A 1 209 ? 25.597 25.387 -19.997 1.00 96.00 209 ILE A CA 1
ATOM 1575 C C . ILE A 1 209 ? 25.960 24.574 -21.246 1.00 96.00 209 ILE A C 1
ATOM 1577 O O . ILE A 1 209 ? 25.321 23.576 -21.554 1.00 96.00 209 ILE A O 1
ATOM 1581 N N . GLU A 1 210 ? 27.037 24.957 -21.934 1.00 83.00 210 GLU A N 1
ATOM 1582 C CA . GLU A 1 210 ? 27.481 24.306 -23.183 1.00 83.00 210 GLU A CA 1
ATOM 1583 C C . GLU A 1 210 ? 28.244 22.972 -22.999 1.00 83.00 210 GLU A C 1
ATOM 1585 O O . GLU A 1 210 ? 28.570 22.313 -23.989 1.00 83.00 210 GLU A O 1
ATOM 1590 N N . LYS A 1 211 ? 28.591 22.578 -21.763 1.00 67.56 211 LYS A N 1
ATOM 1591 C CA . LYS A 1 211 ? 29.381 21.365 -21.453 1.00 67.56 211 LYS A CA 1
ATOM 1592 C C . LYS A 1 211 ? 28.565 20.306 -20.720 1.00 67.56 211 LYS A C 1
ATOM 1594 O O . LYS A 1 211 ? 27.984 20.619 -19.663 1.00 67.56 211 LYS A O 1
#

pLDDT: mean 96.41, std 2.92, range [67.56, 98.75]

Secondary structure (DSSP, 8-state):
-GGG---SS-HHHHHHHHHHHHHHHHHHHHHHHHHHHHHHHHHHHHHHHHHT-TT-HHHHHHHHHHHHHHHHHHHHHHHHHHT-B-STTS-B--HHHHHHHHHHHHHHHHHHHHHHHHHH-SGGGTPPPHHHHT-TTTHHHHHHHH---TTS-HHHHHHHHHHHHHHHHSTHHHHHHHTTS-HHHHHHHHHHHS-HHHHHHHHHHHHT---

Foldseek 3Di:
DCVPDDDDPDPVVVVVVLLQVLLQQLLVLLLVLLVVLVVLLVLLCVLCQQQVNNVPVVLVVLSVLSNVLSVVSNVLSVQQQVPWDDDPNDTGGNSQSSLVSLVSSLVSLVSSLVSSCVSNDPCLPVPDDPCQCPDPPRNVVQQVPQGHHPVDGSVRSVVSSPVSNCSNDPCVSVCSQQPSHHNVVSVVSNVVVDPVVVVVVVVCVVVVNPD

Radius of gyration: 23.34 Å; chains: 1; bounding box: 51×63×65 Å

Sequence (211 aa):
PWERVFVFEDLEAERRVLTNFAVSHRCAGAACKAGFIDSMIGAASLMLKANGLEKVPALRQKIGEMVGISEATYGIAIGAATKGFDDYGAWQSNRLIANSGKIIGVEGFNKVLMNLAEIAGGIPVTAPSEFDLHNSEIGDLIKKYLQASPNFSTEDRLKIIKFIEFWATSSHLLGGIHGGGSPAASIIFLQILADIKSKEEAVKDALEIEK